Protein AF-A0A813FSB0-F1 (afdb_monomer)

Nearest PDB structures (foldseek):
  5cio-assembly1_A  TM=3.875E-01  e=4.219E+00  Serratia sp. FS14

pLDDT: mean 73.7, std 16.0, range [36.72, 96.31]

Foldseek 3Di:
DDKDWDWQVVDVVIDIDIDDDPAAEAEPVQDFPVRPSPPDDPVRCVQVDPDPDPDPVVSVVCSVVQNLQFLKWKKKKFKAFPPAPQLLCQLCVPPQAKCQPLLCVQLDPPFQWRIKHFPCCDPPHPNNDDDPPDDGPDITIMIIITDSVVRVVQWDDDPHHATWGPDWVVSFVVSVVSVVSSSCSSSCVRDVDDDDDDHDDTPDITITTDRHPWRDLVSADEDAWTDDLVSLYIYGYQSHQDDDPPDDDDDRDGDPVSRVVSVVVSVVVSVVSVVVVVVVVVVVVVVVVVD

Structure (mmCIF, N/CA/C/O backbone):
data_AF-A0A813FSB0-F1
#
_entry.id   AF-A0A813FSB0-F1
#
loop_
_atom_site.group_PDB
_atom_site.id
_atom_site.type_symbol
_atom_site.label_atom_id
_atom_site.label_alt_id
_atom_site.label_comp_id
_atom_site.label_asym_id
_atom_site.label_entity_id
_atom_site.label_seq_id
_atom_site.pdbx_PDB_ins_code
_atom_site.Cartn_x
_atom_site.Cartn_y
_atom_site.Cartn_z
_atom_site.occupancy
_atom_site.B_iso_or_equiv
_atom_site.auth_seq_id
_atom_site.auth_comp_id
_atom_site.auth_asym_id
_atom_site.auth_atom_id
_atom_site.pdbx_PDB_model_num
ATOM 1 N N . MET A 1 1 ? 11.193 -4.372 -26.628 1.00 83.94 1 MET A N 1
ATOM 2 C CA . MET A 1 1 ? 9.887 -3.698 -26.651 1.00 83.94 1 MET A CA 1
ATOM 3 C C . MET A 1 1 ? 9.026 -4.543 -25.753 1.00 83.94 1 MET A C 1
ATOM 5 O O . MET A 1 1 ? 9.083 -5.760 -25.890 1.00 83.94 1 MET A O 1
ATOM 9 N N . TRP A 1 2 ? 8.364 -3.924 -24.793 1.00 83.62 2 TRP A N 1
ATOM 10 C CA . TRP A 1 2 ? 7.516 -4.612 -23.835 1.00 83.62 2 TRP A CA 1
ATOM 11 C C . TRP A 1 2 ? 6.094 -4.639 -24.357 1.00 83.62 2 TRP A C 1
ATOM 13 O O . TRP A 1 2 ? 5.634 -3.661 -24.942 1.00 83.62 2 TRP A O 1
ATOM 23 N N . ARG A 1 3 ? 5.416 -5.758 -24.130 1.00 83.88 3 ARG A N 1
ATOM 24 C CA . ARG A 1 3 ? 4.005 -5.926 -24.441 1.00 83.88 3 ARG A CA 1
ATOM 25 C C . ARG A 1 3 ? 3.286 -6.300 -23.159 1.00 83.88 3 ARG A C 1
ATOM 27 O O . ARG A 1 3 ? 3.631 -7.302 -22.541 1.00 83.88 3 ARG A O 1
ATOM 34 N N . VAL A 1 4 ? 2.317 -5.485 -22.769 1.00 80.94 4 VAL A N 1
ATOM 35 C CA . VAL A 1 4 ? 1.471 -5.723 -21.601 1.00 80.94 4 VAL A CA 1
ATOM 36 C C . VAL A 1 4 ? 0.081 -6.067 -22.101 1.00 80.94 4 VAL A C 1
ATOM 38 O O . VAL A 1 4 ? -0.519 -5.290 -22.844 1.00 80.94 4 VAL A O 1
ATOM 41 N N . THR A 1 5 ? -0.420 -7.225 -21.684 1.00 80.06 5 THR A N 1
ATOM 42 C CA . THR A 1 5 ? -1.818 -7.605 -21.882 1.00 80.06 5 THR A CA 1
ATOM 43 C C . THR A 1 5 ? -2.575 -7.303 -20.598 1.00 80.06 5 THR A C 1
ATOM 45 O O . THR A 1 5 ? -2.206 -7.794 -19.531 1.00 80.06 5 THR A O 1
ATOM 48 N N . ALA A 1 6 ? -3.617 -6.486 -20.693 1.00 78.50 6 ALA A N 1
ATOM 49 C CA . ALA A 1 6 ? -4.466 -6.119 -19.568 1.00 78.50 6 ALA A CA 1
ATOM 50 C C . ALA A 1 6 ? -5.932 -6.438 -19.875 1.00 78.50 6 ALA A C 1
ATOM 52 O O . ALA A 1 6 ? -6.342 -6.485 -21.031 1.00 78.50 6 ALA A O 1
ATOM 53 N N . VAL A 1 7 ? -6.733 -6.651 -18.830 1.00 77.94 7 VAL A N 1
ATOM 54 C CA . VAL A 1 7 ? -8.188 -6.803 -18.953 1.00 77.94 7 VAL A CA 1
ATOM 55 C C . VAL A 1 7 ? -8.843 -5.494 -18.540 1.00 77.94 7 VAL A C 1
ATOM 57 O O . VAL A 1 7 ? -8.819 -5.123 -17.363 1.00 77.94 7 VAL A O 1
ATOM 60 N N . ASN A 1 8 ? -9.477 -4.815 -19.493 1.00 78.06 8 ASN A N 1
ATOM 61 C CA . ASN A 1 8 ? -10.267 -3.626 -19.227 1.00 78.06 8 ASN A CA 1
ATOM 62 C C . ASN A 1 8 ? -11.600 -4.027 -18.582 1.00 78.06 8 ASN A C 1
ATOM 64 O O . ASN A 1 8 ? -12.562 -4.399 -19.254 1.00 78.06 8 ASN A O 1
ATOM 68 N N . ARG A 1 9 ? -11.656 -3.932 -17.251 1.00 70.69 9 ARG A N 1
ATOM 69 C CA . ARG A 1 9 ? -12.853 -4.240 -16.450 1.00 70.69 9 ARG A CA 1
ATOM 70 C C . ARG A 1 9 ? -13.951 -3.173 -16.539 1.00 70.69 9 ARG A C 1
ATOM 72 O O . ARG A 1 9 ? -15.032 -3.393 -16.006 1.00 70.69 9 ARG A O 1
ATOM 79 N N . LEU A 1 10 ? -13.678 -2.026 -17.167 1.00 73.81 10 LEU A N 1
ATOM 80 C CA . LEU A 1 10 ? -14.674 -0.978 -17.412 1.00 73.81 10 LEU A CA 1
ATOM 81 C C . LEU A 1 10 ? -15.487 -1.249 -18.686 1.00 73.81 10 LEU A C 1
ATOM 83 O O . LEU A 1 10 ? -16.569 -0.686 -18.848 1.00 73.81 10 LEU A O 1
ATOM 87 N N . ALA A 1 11 ? -14.991 -2.109 -19.581 1.00 81.00 11 ALA A N 1
ATOM 88 C CA . ALA A 1 11 ? -15.757 -2.600 -20.717 1.00 81.00 11 ALA A CA 1
ATOM 89 C C . ALA A 1 11 ? -16.799 -3.637 -20.257 1.00 81.00 11 ALA A C 1
ATOM 91 O O . ALA A 1 11 ? -16.551 -4.421 -19.338 1.00 81.00 11 ALA A O 1
ATOM 92 N N . ASN A 1 12 ? -17.969 -3.654 -20.902 1.00 78.81 12 ASN A N 1
ATOM 93 C CA . ASN A 1 12 ? -18.987 -4.682 -20.687 1.00 78.81 12 ASN A CA 1
ATOM 94 C C . ASN A 1 12 ? -19.379 -5.325 -22.034 1.00 78.81 12 ASN A C 1
ATOM 96 O O . ASN A 1 12 ? -20.111 -4.695 -22.803 1.00 78.81 12 ASN A O 1
ATOM 100 N N . PRO A 1 13 ? -18.906 -6.551 -22.334 1.00 89.69 13 PRO A N 1
ATOM 101 C CA . PRO A 1 13 ? -18.099 -7.420 -21.468 1.00 89.69 13 PRO A CA 1
ATOM 102 C C . PRO A 1 13 ? -16.657 -6.907 -21.283 1.00 89.69 13 PRO A C 1
ATOM 104 O O . PRO A 1 13 ? -16.199 -6.110 -22.104 1.00 89.69 13 PRO A O 1
ATOM 107 N N . PRO A 1 14 ? -15.929 -7.365 -20.244 1.00 90.56 14 PRO A N 1
ATOM 108 C CA . PRO A 1 14 ? -14.505 -7.081 -20.105 1.00 90.56 14 PRO A CA 1
ATOM 109 C C . PRO A 1 14 ? -13.737 -7.496 -21.361 1.00 90.56 14 PRO A C 1
ATOM 111 O O . PRO A 1 14 ? -13.971 -8.577 -21.904 1.00 90.56 14 PRO A O 1
ATOM 114 N N . THR A 1 15 ? -12.817 -6.648 -21.812 1.00 90.44 15 THR A N 1
ATOM 115 C CA . THR A 1 15 ? -12.027 -6.885 -23.028 1.00 90.44 15 THR A CA 1
ATOM 116 C C . THR A 1 15 ? -10.544 -6.947 -22.710 1.00 90.44 15 THR A C 1
ATOM 118 O O . THR A 1 15 ? -10.058 -6.183 -21.877 1.00 90.44 15 THR A O 1
ATOM 121 N N . GLU A 1 16 ? -9.813 -7.815 -23.403 1.00 92.88 16 GLU A N 1
ATOM 122 C CA . GLU A 1 16 ? -8.352 -7.789 -23.382 1.00 92.88 16 GLU A CA 1
ATOM 123 C C . GLU A 1 16 ? -7.833 -6.646 -24.258 1.00 92.88 16 GLU A C 1
ATOM 125 O O . GLU A 1 16 ? -8.278 -6.457 -25.391 1.00 92.88 16 GLU A O 1
ATOM 130 N N . GLU A 1 17 ? -6.878 -5.887 -23.736 1.00 90.56 17 GLU A N 1
ATOM 131 C CA . GLU A 1 17 ? -6.148 -4.856 -24.460 1.00 90.56 17 GLU A CA 1
ATOM 132 C C . GLU A 1 17 ? -4.651 -5.157 -24.428 1.00 90.56 17 GLU A C 1
ATOM 134 O O . GLU A 1 17 ? -4.114 -5.668 -23.445 1.00 90.56 17 GLU A O 1
ATOM 139 N N . THR A 1 18 ? -3.978 -4.865 -25.538 1.00 90.44 18 THR A N 1
ATOM 140 C CA . THR A 1 18 ? -2.529 -5.019 -25.671 1.00 90.44 18 THR A CA 1
ATOM 141 C C . THR A 1 18 ? -1.902 -3.644 -25.804 1.00 90.44 18 THR A C 1
ATOM 143 O O . THR A 1 18 ? -2.236 -2.894 -26.720 1.00 90.44 18 THR A O 1
ATOM 146 N N . LEU A 1 19 ? -0.979 -3.330 -24.901 1.00 84.38 19 LEU A N 1
ATOM 147 C CA . LEU A 1 19 ? -0.245 -2.072 -24.869 1.00 84.38 19 LEU A CA 1
ATOM 148 C C . LEU A 1 19 ? 1.245 -2.345 -25.084 1.00 84.38 19 LEU A C 1
ATOM 150 O O . LEU A 1 19 ? 1.787 -3.323 -24.561 1.00 84.38 19 LEU A O 1
ATOM 154 N N . GLU A 1 20 ? 1.909 -1.488 -25.856 1.00 89.75 20 GLU A N 1
ATOM 155 C CA . GLU A 1 20 ? 3.336 -1.607 -26.157 1.00 89.75 20 GLU A CA 1
ATOM 156 C C . GLU A 1 20 ? 4.122 -0.456 -25.529 1.00 89.75 20 GLU A C 1
ATOM 158 O O . GLU A 1 20 ? 3.725 0.706 -25.614 1.00 89.75 20 GLU A O 1
ATOM 163 N N . PHE A 1 21 ? 5.250 -0.789 -24.900 1.00 88.12 21 PHE A N 1
ATOM 164 C CA . PHE A 1 21 ? 6.089 0.164 -24.181 1.00 88.12 21 PHE A CA 1
ATOM 165 C C . PHE A 1 21 ? 7.569 -0.027 -24.511 1.00 88.12 21 PHE A C 1
ATOM 167 O O . PHE A 1 21 ? 8.061 -1.140 -24.732 1.00 88.12 21 PHE A O 1
ATOM 174 N N . ASP A 1 22 ? 8.320 1.070 -24.497 1.00 88.19 22 ASP A N 1
ATOM 175 C CA . ASP A 1 22 ? 9.768 1.032 -24.690 1.00 88.19 22 ASP A CA 1
ATOM 176 C C . ASP A 1 22 ? 10.548 0.682 -23.426 1.00 88.19 22 ASP A C 1
ATOM 178 O O . ASP A 1 22 ? 11.669 0.179 -23.527 1.00 88.19 22 ASP A O 1
ATOM 182 N N . ALA A 1 23 ? 9.946 0.906 -22.263 1.00 88.44 23 ALA A N 1
ATOM 183 C CA . ALA A 1 23 ? 10.496 0.557 -20.968 1.00 88.44 23 ALA A CA 1
ATOM 184 C C . ALA A 1 23 ? 9.386 0.127 -20.005 1.00 88.44 23 ALA A C 1
ATOM 186 O O . ALA A 1 23 ? 8.220 0.474 -20.202 1.00 88.44 23 ALA A O 1
ATOM 187 N N . LEU A 1 24 ? 9.765 -0.610 -18.964 1.00 86.06 24 LEU A N 1
ATOM 188 C CA . LEU A 1 24 ? 8.870 -1.055 -17.898 1.00 86.06 24 LEU A CA 1
ATOM 189 C C . LEU A 1 24 ? 9.407 -0.592 -16.539 1.00 86.06 24 LEU A C 1
ATOM 191 O O . LEU A 1 24 ? 10.604 -0.684 -16.276 1.00 86.06 24 LEU A O 1
ATOM 195 N N . VAL A 1 25 ? 8.519 -0.116 -15.668 1.00 83.62 25 VAL A N 1
ATOM 196 C CA . VAL A 1 25 ? 8.840 0.225 -14.277 1.00 83.62 25 VAL A CA 1
ATOM 197 C C . VAL A 1 25 ? 8.050 -0.699 -13.363 1.00 83.62 25 VAL A C 1
ATOM 199 O O . VAL A 1 25 ? 6.822 -0.724 -13.413 1.00 83.62 25 VAL A O 1
ATOM 202 N N . LEU A 1 26 ? 8.764 -1.454 -12.535 1.00 81.31 26 LEU A N 1
ATOM 203 C CA . LEU A 1 26 ? 8.207 -2.301 -11.491 1.00 81.31 26 LEU A CA 1
ATOM 204 C C . LEU A 1 26 ? 8.298 -1.544 -10.163 1.00 81.31 26 LEU A C 1
ATOM 206 O O . LEU A 1 26 ? 9.383 -1.095 -9.787 1.00 81.31 26 LEU A O 1
ATOM 210 N N . SER A 1 27 ? 7.169 -1.385 -9.468 1.00 75.81 27 SER A N 1
ATOM 211 C CA . SER A 1 27 ? 7.131 -0.757 -8.143 1.00 75.81 27 SER A CA 1
ATOM 212 C C . SER A 1 27 ? 6.887 -1.775 -7.027 1.00 75.81 27 SER A C 1
ATOM 214 O O . SER A 1 27 ? 6.421 -2.884 -7.278 1.00 75.81 27 SER A O 1
ATOM 216 N N . ASP A 1 28 ? 7.171 -1.366 -5.792 1.00 60.81 28 ASP A N 1
ATOM 217 C CA . ASP A 1 28 ? 6.776 -1.994 -4.515 1.00 60.81 28 ASP A CA 1
ATOM 218 C C . ASP A 1 28 ? 5.410 -2.698 -4.510 1.00 60.81 28 ASP A C 1
ATOM 220 O O . ASP A 1 28 ? 5.290 -3.830 -4.052 1.00 60.81 28 ASP A O 1
ATOM 224 N N . LYS A 1 29 ? 4.380 -2.080 -5.087 1.00 57.97 29 LYS A N 1
ATOM 225 C CA . LYS A 1 29 ? 3.023 -2.638 -5.159 1.00 57.97 29 LYS A CA 1
ATOM 226 C C . LYS A 1 29 ? 2.885 -3.824 -6.112 1.00 57.97 29 LYS A C 1
ATOM 228 O O . LYS A 1 29 ? 1.840 -4.466 -6.124 1.00 57.97 29 LYS A O 1
ATOM 233 N N . LEU A 1 30 ? 3.907 -4.090 -6.920 1.00 48.56 30 LEU A N 1
ATOM 234 C CA . LEU A 1 30 ? 3.961 -5.161 -7.910 1.00 48.56 30 LEU A CA 1
ATOM 235 C C . LEU A 1 30 ? 4.965 -6.256 -7.529 1.00 48.56 30 LEU A C 1
ATOM 237 O O . LEU A 1 30 ? 5.176 -7.160 -8.333 1.00 48.56 30 LEU A O 1
ATOM 241 N N . LEU A 1 31 ? 5.599 -6.183 -6.349 1.00 48.84 31 LEU A N 1
ATOM 242 C CA . LEU A 1 31 ? 6.679 -7.077 -5.909 1.00 48.84 31 LEU A CA 1
ATOM 243 C C . LEU A 1 31 ? 6.468 -7.583 -4.477 1.00 48.84 31 LEU A C 1
ATOM 245 O O . LEU A 1 31 ? 7.189 -7.226 -3.554 1.00 48.84 31 LEU A O 1
ATOM 249 N N . VAL A 1 32 ? 5.460 -8.436 -4.312 1.00 44.34 32 VAL A N 1
ATOM 250 C CA . VAL A 1 32 ? 5.006 -9.018 -3.036 1.00 44.34 32 VAL A CA 1
ATOM 251 C C . VAL A 1 32 ? 5.280 -10.517 -3.052 1.00 44.34 32 VAL A C 1
ATOM 253 O O . VAL A 1 32 ? 4.525 -11.203 -3.705 1.00 44.34 32 VAL A O 1
ATOM 256 N N . MET A 1 33 ? 6.329 -11.067 -2.426 1.00 39.09 33 MET A N 1
ATOM 257 C CA . MET A 1 33 ? 6.615 -12.519 -2.510 1.00 39.09 33 MET A CA 1
ATOM 258 C C . MET A 1 33 ? 5.866 -13.363 -1.447 1.00 39.09 33 MET A C 1
ATOM 260 O O . MET A 1 33 ? 5.905 -12.974 -0.287 1.00 39.09 33 MET A O 1
ATOM 264 N N . PRO A 1 34 ? 5.287 -14.543 -1.784 1.00 45.34 34 PRO A N 1
ATOM 265 C CA . PRO A 1 34 ? 5.266 -15.160 -3.104 1.00 45.34 34 PRO A CA 1
ATOM 266 C C . PRO A 1 34 ? 4.308 -14.406 -4.018 1.00 45.34 34 PRO A C 1
ATOM 268 O O . PRO A 1 34 ? 3.098 -14.337 -3.808 1.00 45.34 34 PRO A O 1
ATOM 271 N N . ASN A 1 35 ? 4.889 -13.827 -5.057 1.00 41.84 35 ASN A N 1
ATOM 272 C CA . ASN A 1 35 ? 4.196 -12.864 -5.865 1.00 41.84 35 ASN A CA 1
ATOM 273 C C . ASN A 1 35 ? 3.448 -13.613 -6.928 1.00 41.84 35 ASN A C 1
ATOM 275 O O . ASN A 1 35 ? 3.957 -13.861 -8.014 1.00 41.84 35 ASN A O 1
ATOM 279 N N . VAL A 1 36 ? 2.204 -13.942 -6.616 1.00 36.72 36 VAL A N 1
ATOM 280 C CA . VAL A 1 36 ? 1.230 -14.343 -7.629 1.00 36.72 36 VAL A CA 1
ATOM 281 C C . VAL A 1 36 ? 1.014 -13.243 -8.682 1.00 36.72 36 VAL A C 1
ATOM 283 O O . VAL A 1 36 ? 0.470 -13.532 -9.743 1.00 36.72 36 VAL A O 1
ATOM 286 N N . TYR A 1 37 ? 1.497 -12.015 -8.441 1.00 36.97 37 TYR A N 1
ATOM 287 C CA . TYR A 1 37 ? 1.555 -10.918 -9.409 1.00 36.97 37 TYR A CA 1
ATOM 288 C C . TYR A 1 37 ? 2.977 -10.602 -9.906 1.00 36.97 37 TYR A C 1
ATOM 290 O O . TYR A 1 37 ? 3.155 -9.573 -10.563 1.00 36.97 37 TYR A O 1
ATOM 298 N N . ALA A 1 38 ? 3.996 -11.433 -9.615 1.00 41.34 38 ALA A N 1
ATOM 299 C CA . ALA A 1 38 ? 5.342 -11.195 -10.135 1.00 41.34 38 ALA A CA 1
ATOM 300 C C . ALA A 1 38 ? 5.261 -11.271 -11.643 1.00 41.34 38 ALA A C 1
ATOM 302 O O . ALA A 1 38 ? 5.004 -12.318 -12.229 1.00 41.34 38 ALA A O 1
ATOM 303 N N . VAL A 1 39 ? 5.497 -10.115 -12.249 1.00 52.34 39 VAL A N 1
ATOM 304 C CA . VAL A 1 39 ? 5.471 -9.923 -13.693 1.00 52.34 39 VAL A CA 1
ATOM 305 C C . VAL A 1 39 ? 6.583 -10.736 -14.370 1.00 52.34 39 VAL A C 1
ATOM 307 O O . VAL A 1 39 ? 6.486 -11.000 -15.563 1.00 52.34 39 VAL A O 1
ATOM 310 N N . LEU A 1 40 ? 7.620 -11.148 -13.625 1.00 58.50 40 LEU A N 1
ATOM 311 C CA . LEU A 1 40 ? 8.782 -11.866 -14.146 1.00 58.50 40 LEU A CA 1
ATOM 312 C C . LEU A 1 40 ? 9.064 -13.143 -13.332 1.00 58.50 40 LEU A C 1
ATOM 314 O O . LEU A 1 40 ? 9.126 -13.066 -12.100 1.00 58.50 40 LEU A O 1
ATOM 318 N N . PRO A 1 41 ? 9.272 -14.299 -13.986 1.00 62.25 41 PRO A N 1
ATOM 319 C CA . PRO A 1 41 ? 9.686 -15.524 -13.310 1.00 62.25 41 PRO A CA 1
ATOM 320 C C . PRO A 1 41 ? 11.127 -15.401 -12.757 1.00 62.25 41 PRO A C 1
ATOM 322 O O . PRO A 1 41 ? 11.889 -14.552 -13.231 1.00 62.25 41 PRO A O 1
ATOM 325 N N . PRO A 1 42 ? 11.531 -16.202 -11.746 1.00 65.19 42 PRO A N 1
ATOM 326 C CA . PRO A 1 42 ? 12.834 -16.077 -11.076 1.00 65.19 42 PRO A CA 1
ATOM 327 C C . PRO A 1 42 ? 14.046 -16.036 -12.018 1.00 65.19 42 PRO A C 1
ATOM 329 O O . PRO A 1 42 ? 14.963 -15.239 -11.823 1.00 65.19 42 PRO A O 1
ATOM 332 N N . GLU A 1 43 ? 14.031 -16.849 -13.070 1.00 68.75 43 GLU A N 1
ATOM 333 C CA . GLU A 1 43 ? 15.053 -16.908 -14.118 1.00 68.75 43 GLU A CA 1
ATOM 334 C C . GLU A 1 43 ? 15.177 -15.610 -14.933 1.00 68.75 43 GLU A C 1
ATOM 336 O O . GLU A 1 43 ? 16.234 -15.325 -15.497 1.00 68.75 43 GLU A O 1
ATOM 341 N N . GLU A 1 44 ? 14.125 -14.792 -14.964 1.00 70.75 44 GLU A N 1
ATOM 342 C CA . GLU A 1 44 ? 14.086 -13.507 -15.659 1.00 70.75 44 GLU A CA 1
ATOM 343 C C . GLU A 1 44 ? 14.413 -12.324 -14.743 1.00 70.75 44 GLU A C 1
ATOM 345 O O . GLU A 1 44 ? 14.480 -11.186 -15.212 1.00 70.75 44 GLU A O 1
ATOM 350 N N . LEU A 1 45 ? 14.654 -12.530 -13.447 1.00 68.88 45 LEU A N 1
ATOM 351 C CA . LEU A 1 45 ? 14.977 -11.415 -12.555 1.00 68.88 45 LEU A CA 1
ATOM 352 C C . LEU A 1 45 ? 16.303 -10.755 -12.955 1.00 68.88 45 LEU A C 1
ATOM 354 O O . LEU A 1 45 ? 16.350 -9.536 -13.119 1.00 68.88 45 LEU A O 1
ATOM 358 N N . GLY A 1 46 ? 17.358 -11.537 -13.207 1.00 75.81 46 GLY A N 1
ATOM 359 C CA . GLY A 1 46 ? 18.650 -11.017 -13.668 1.00 75.81 46 GLY A CA 1
ATOM 360 C C . GLY A 1 46 ? 19.140 -9.823 -12.818 1.00 75.81 46 GLY A C 1
ATOM 361 O O . GLY A 1 46 ? 19.149 -9.928 -11.591 1.00 75.81 46 GLY A O 1
ATOM 362 N N . PRO A 1 47 ? 19.492 -8.668 -13.425 1.00 76.19 47 PRO A N 1
ATOM 363 C CA . PRO A 1 47 ? 19.894 -7.448 -12.703 1.00 76.19 47 PRO A CA 1
ATOM 364 C C . PRO A 1 47 ? 18.832 -6.851 -11.762 1.00 76.19 47 PRO A C 1
ATOM 366 O O . PRO A 1 47 ? 19.158 -6.007 -10.928 1.00 76.19 47 PRO A O 1
ATOM 369 N N . LEU A 1 48 ? 17.567 -7.258 -11.897 1.00 73.12 48 LEU A N 1
ATOM 370 C CA . LEU A 1 48 ? 16.465 -6.830 -11.033 1.00 73.12 48 LEU A CA 1
ATOM 371 C C . LEU A 1 48 ? 16.314 -7.706 -9.787 1.00 73.12 48 LEU A C 1
ATOM 373 O O . LEU A 1 48 ? 15.446 -7.420 -8.963 1.00 73.12 48 LEU A O 1
ATOM 377 N N . SER A 1 49 ? 17.101 -8.782 -9.656 1.00 70.25 49 SER A N 1
ATOM 378 C CA . SER A 1 49 ? 17.021 -9.662 -8.492 1.00 70.25 49 SER A CA 1
ATOM 379 C C . SER A 1 49 ? 17.199 -8.858 -7.205 1.00 70.25 49 SER A C 1
ATOM 381 O O . SER A 1 49 ? 18.166 -8.110 -7.036 1.00 70.25 49 SER A O 1
ATOM 383 N N . LEU A 1 50 ? 16.244 -9.026 -6.291 1.00 62.31 50 LEU A N 1
ATOM 384 C CA . LEU A 1 50 ? 16.303 -8.444 -4.953 1.00 62.31 50 LEU A CA 1
ATOM 385 C C . LEU A 1 50 ? 17.141 -9.285 -3.989 1.00 62.31 50 LEU A C 1
ATOM 387 O O . LEU A 1 50 ? 17.401 -8.857 -2.867 1.00 62.31 50 LEU A O 1
ATOM 391 N N . LEU A 1 51 ? 17.571 -10.470 -4.425 1.00 58.19 51 LEU A N 1
ATOM 392 C CA . LEU A 1 51 ? 18.320 -11.407 -3.607 1.00 58.19 51 LEU A CA 1
ATOM 393 C C . LEU A 1 51 ? 19.826 -11.217 -3.823 1.00 58.19 51 LEU A C 1
ATOM 395 O O . LEU A 1 51 ? 20.270 -11.032 -4.957 1.00 58.19 51 LEU A O 1
ATOM 399 N N . PRO A 1 52 ? 20.636 -11.291 -2.755 1.00 51.47 52 PRO A N 1
ATOM 400 C CA . PRO A 1 52 ? 22.079 -11.070 -2.831 1.00 51.47 52 PRO A CA 1
ATOM 401 C C . PRO A 1 52 ? 22.853 -12.183 -3.566 1.00 51.47 52 PRO A C 1
ATOM 403 O O . PRO A 1 52 ? 24.049 -12.020 -3.796 1.00 51.47 52 PRO A O 1
ATOM 406 N N . SER A 1 53 ? 22.206 -13.296 -3.939 1.00 52.34 53 SER A N 1
ATOM 407 C CA . SER A 1 53 ? 22.833 -14.437 -4.621 1.00 52.34 53 SER A CA 1
ATOM 408 C C . SER A 1 53 ? 22.315 -14.616 -6.051 1.00 52.34 53 SER A C 1
ATOM 410 O O . SER A 1 53 ? 21.122 -14.470 -6.305 1.00 52.34 53 SER A O 1
ATOM 412 N N . ALA A 1 54 ? 23.219 -14.970 -6.970 1.00 50.28 54 ALA A N 1
ATOM 413 C CA . ALA A 1 54 ? 22.919 -15.347 -8.355 1.00 50.28 54 ALA A CA 1
ATOM 414 C C . ALA A 1 54 ? 22.629 -16.854 -8.529 1.00 50.28 54 ALA A C 1
ATOM 416 O O . ALA A 1 54 ? 22.395 -17.303 -9.648 1.00 50.28 54 ALA A O 1
ATOM 417 N N . ASP A 1 55 ? 22.684 -17.636 -7.448 1.00 55.50 55 ASP A N 1
ATOM 418 C CA . ASP A 1 55 ? 22.381 -19.068 -7.453 1.00 55.50 55 ASP A CA 1
ATOM 419 C C . ASP A 1 55 ? 20.861 -19.296 -7.294 1.00 55.50 55 ASP A C 1
ATOM 421 O O . ASP A 1 55 ? 20.315 -18.923 -6.255 1.00 55.50 55 ASP A O 1
ATOM 425 N N . PRO A 1 56 ? 20.165 -19.899 -8.280 1.00 52.34 56 PRO A N 1
ATOM 426 C CA . PRO A 1 56 ? 18.727 -20.180 -8.227 1.00 52.34 56 PRO A CA 1
ATOM 427 C C . PRO A 1 56 ? 18.273 -21.012 -7.017 1.00 52.34 56 PRO A C 1
ATOM 429 O O . PRO A 1 56 ? 17.173 -20.789 -6.507 1.00 52.34 56 PRO A O 1
ATOM 432 N N . GLU A 1 57 ? 19.100 -21.940 -6.523 1.00 54.72 57 GLU A N 1
ATOM 433 C CA . GLU A 1 57 ? 18.761 -22.748 -5.342 1.00 54.72 57 GLU A CA 1
ATOM 434 C C . GLU A 1 57 ? 18.895 -21.923 -4.057 1.00 54.72 57 GLU A C 1
ATOM 436 O O . GLU A 1 57 ? 18.004 -21.939 -3.202 1.00 54.72 57 GLU A O 1
ATOM 441 N N . ALA A 1 58 ? 19.951 -21.108 -3.960 1.00 52.94 58 ALA A N 1
ATOM 442 C CA . ALA A 1 58 ? 20.100 -20.122 -2.894 1.00 52.94 58 ALA A CA 1
ATOM 443 C C . ALA A 1 58 ? 19.028 -19.025 -2.965 1.00 52.94 58 ALA A C 1
ATOM 445 O O . ALA A 1 58 ? 18.625 -18.514 -1.929 1.00 52.94 58 ALA A O 1
ATOM 446 N N . ILE A 1 59 ? 18.535 -18.679 -4.157 1.00 48.81 59 ILE A N 1
ATOM 447 C CA . ILE A 1 59 ? 17.417 -17.754 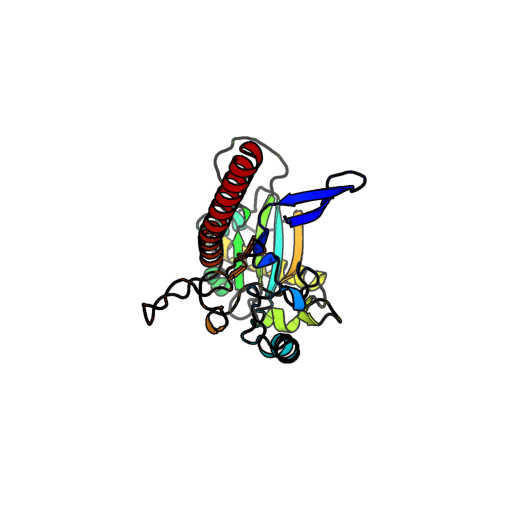-4.366 1.00 48.81 59 ILE A CA 1
ATOM 448 C C . ILE A 1 59 ? 16.130 -18.342 -3.795 1.00 48.81 59 ILE A C 1
ATOM 450 O O . ILE A 1 59 ? 15.411 -17.638 -3.097 1.00 48.81 59 ILE A O 1
ATOM 454 N N . HIS A 1 60 ? 15.851 -19.626 -4.030 1.00 43.41 60 HIS A N 1
ATOM 455 C CA . HIS A 1 60 ? 14.670 -20.286 -3.476 1.00 43.41 60 HIS A CA 1
ATOM 456 C C . HIS A 1 60 ? 14.755 -20.406 -1.945 1.00 43.41 60 HIS A C 1
ATOM 458 O O . HIS A 1 60 ? 13.794 -20.090 -1.248 1.00 43.41 60 HIS A O 1
ATOM 464 N N . ALA A 1 61 ? 15.928 -20.767 -1.414 1.00 45.28 61 ALA A N 1
ATOM 465 C CA . ALA A 1 61 ? 16.171 -20.845 0.027 1.00 45.28 61 ALA A CA 1
ATOM 466 C C . ALA A 1 61 ? 16.168 -19.461 0.717 1.00 45.28 61 ALA A C 1
ATOM 468 O O . ALA A 1 61 ? 15.586 -19.309 1.791 1.00 45.28 61 ALA A O 1
ATOM 469 N N . ALA A 1 62 ? 16.749 -18.428 0.098 1.00 44.00 62 ALA A N 1
ATOM 470 C CA . ALA A 1 62 ? 16.765 -17.055 0.614 1.00 44.00 62 ALA A CA 1
ATOM 471 C C . ALA A 1 62 ? 15.410 -16.354 0.449 1.00 44.00 62 ALA A C 1
ATOM 473 O O . ALA A 1 62 ? 15.018 -15.597 1.330 1.00 44.00 62 ALA A O 1
ATOM 474 N N . ALA A 1 63 ? 14.642 -16.659 -0.603 1.00 44.09 63 ALA A N 1
ATOM 475 C CA . ALA A 1 63 ? 13.250 -16.225 -0.729 1.00 44.09 63 ALA A CA 1
ATOM 476 C C . ALA A 1 63 ? 12.374 -16.752 0.422 1.00 44.09 63 ALA A C 1
ATOM 478 O O . ALA A 1 63 ? 11.365 -16.137 0.750 1.00 44.09 63 ALA A O 1
ATOM 479 N N . THR A 1 64 ? 12.771 -17.860 1.057 1.00 42.09 64 THR A N 1
ATOM 480 C CA . THR A 1 64 ? 12.090 -18.421 2.234 1.00 42.09 64 THR A CA 1
ATOM 481 C C . THR A 1 64 ? 12.700 -18.029 3.584 1.00 42.09 64 THR A C 1
ATOM 483 O O . THR A 1 64 ? 12.028 -18.195 4.598 1.00 42.09 64 THR A O 1
ATOM 486 N N . ALA A 1 65 ? 13.940 -17.523 3.627 1.00 38.91 65 ALA A N 1
ATOM 487 C CA . ALA A 1 65 ? 14.674 -17.285 4.880 1.00 38.91 65 ALA A CA 1
ATOM 488 C C . ALA A 1 65 ? 15.079 -15.817 5.133 1.00 38.91 65 ALA A C 1
ATOM 490 O O . ALA A 1 65 ? 15.164 -15.427 6.291 1.00 38.91 65 ALA A O 1
ATOM 491 N N . ASP A 1 66 ? 15.272 -15.007 4.083 1.00 42.53 66 ASP A N 1
ATOM 492 C CA . ASP A 1 66 ? 15.766 -13.615 4.141 1.00 42.53 66 ASP A CA 1
ATOM 493 C C . ASP A 1 66 ? 15.003 -12.659 3.192 1.00 42.53 66 ASP A C 1
ATOM 495 O O . ASP A 1 66 ? 15.428 -11.524 2.951 1.00 42.53 66 ASP A O 1
ATOM 499 N N . ALA A 1 67 ? 13.868 -13.086 2.625 1.00 53.53 67 ALA A N 1
ATOM 500 C CA . ALA A 1 67 ? 12.991 -12.194 1.875 1.00 53.53 67 ALA A CA 1
ATOM 501 C C . ALA A 1 67 ? 12.486 -11.109 2.825 1.00 53.53 67 ALA A C 1
ATOM 503 O O . ALA A 1 67 ? 11.826 -11.447 3.803 1.00 53.53 67 ALA A O 1
ATOM 504 N N . LEU A 1 68 ? 12.850 -9.849 2.538 1.00 54.31 68 LEU A N 1
ATOM 505 C CA . LEU A 1 68 ? 12.364 -8.608 3.157 1.00 54.31 68 LEU A CA 1
ATOM 506 C C . LEU A 1 68 ? 11.206 -8.886 4.121 1.00 54.31 68 LEU A C 1
ATOM 508 O O . LEU A 1 68 ? 10.077 -8.992 3.635 1.00 54.31 68 LEU A O 1
ATOM 512 N N . PRO A 1 69 ? 11.464 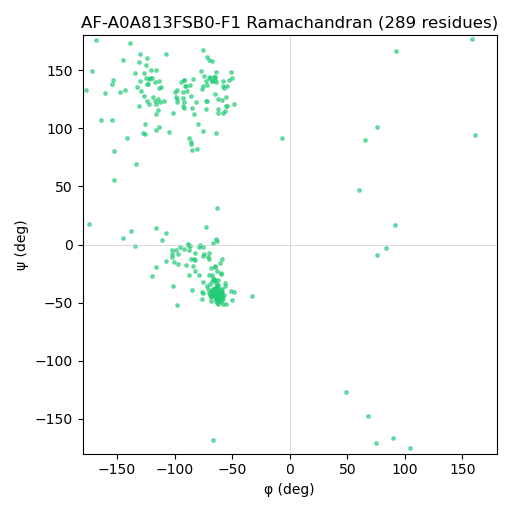-9.104 5.428 1.00 55.50 69 PRO A N 1
ATOM 513 C CA . PRO A 1 69 ? 10.442 -9.629 6.311 1.00 55.50 69 PRO A CA 1
ATOM 514 C C . PRO A 1 69 ? 9.243 -8.705 6.239 1.00 55.50 69 PRO A C 1
ATOM 516 O O . PRO A 1 69 ? 9.318 -7.513 6.554 1.00 55.50 69 PRO A O 1
ATOM 519 N N . SER A 1 70 ? 8.162 -9.280 5.722 1.00 56.69 70 SER A N 1
ATOM 520 C CA . SER A 1 70 ? 6.873 -8.636 5.616 1.00 56.69 70 SER A CA 1
ATOM 521 C C . SER A 1 70 ? 6.498 -8.140 7.004 1.00 56.69 70 SER A C 1
ATOM 523 O O . SER A 1 70 ? 6.385 -8.915 7.957 1.00 56.69 70 SER A O 1
ATOM 525 N N . GLN A 1 71 ? 6.314 -6.829 7.139 1.00 68.06 71 GLN A N 1
ATOM 526 C CA . GLN A 1 71 ? 5.524 -6.309 8.240 1.00 68.06 71 GLN A CA 1
ATOM 527 C C . GLN A 1 71 ? 4.069 -6.472 7.830 1.00 68.06 71 GLN A C 1
ATOM 529 O O . GLN A 1 71 ? 3.451 -5.548 7.291 1.00 68.06 71 GLN A O 1
ATOM 534 N N . SER A 1 72 ? 3.547 -7.681 8.030 1.00 73.62 72 SER A N 1
ATOM 535 C CA . SER A 1 72 ? 2.147 -7.946 7.765 1.00 73.62 72 SER A CA 1
ATOM 536 C C . SER A 1 72 ? 1.307 -7.077 8.700 1.00 73.62 72 SER A C 1
ATOM 538 O O . SER A 1 72 ? 1.479 -7.089 9.922 1.00 73.62 72 SER A O 1
ATOM 540 N N . ALA A 1 73 ? 0.401 -6.300 8.124 1.00 82.88 73 ALA A N 1
ATOM 541 C CA . ALA A 1 73 ? -0.525 -5.455 8.857 1.00 82.88 73 ALA A CA 1
ATOM 542 C C . ALA A 1 73 ? -1.957 -5.856 8.523 1.00 82.88 73 ALA A C 1
ATOM 544 O O . ALA A 1 73 ? -2.251 -6.289 7.409 1.00 82.88 73 ALA A O 1
ATOM 545 N N . VAL A 1 74 ? -2.871 -5.662 9.470 1.00 90.31 74 VAL A N 1
ATOM 546 C CA . VAL A 1 74 ? -4.295 -5.627 9.147 1.00 90.31 74 VAL A CA 1
ATOM 547 C C . VAL A 1 74 ? -4.659 -4.177 8.897 1.00 90.31 74 VAL A C 1
ATOM 549 O O . VAL A 1 74 ? -4.390 -3.307 9.727 1.00 90.31 74 VAL A O 1
ATOM 552 N N . VAL A 1 75 ? -5.262 -3.906 7.747 1.00 90.94 75 VAL A N 1
ATOM 553 C CA . VAL A 1 75 ? -5.690 -2.560 7.381 1.00 90.94 75 VAL A CA 1
ATOM 554 C C . VAL A 1 75 ? -7.193 -2.533 7.191 1.00 90.94 75 VAL A C 1
ATOM 556 O O . VAL A 1 75 ? -7.751 -3.318 6.434 1.00 90.94 75 VAL A O 1
ATOM 559 N N . LEU A 1 76 ? -7.856 -1.610 7.876 1.00 92.81 76 LEU A N 1
ATOM 560 C CA . LEU A 1 76 ? -9.246 -1.263 7.636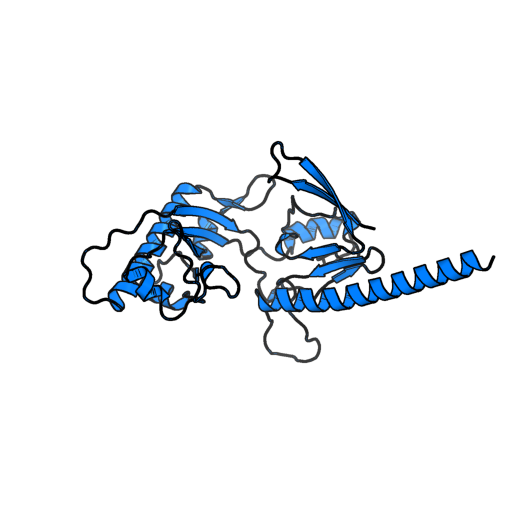 1.00 92.81 76 LEU A CA 1
ATOM 561 C C . LEU A 1 76 ? -9.296 -0.092 6.647 1.00 92.81 76 LEU A C 1
ATOM 563 O O . LEU A 1 76 ? -8.794 1.001 6.915 1.00 92.81 76 LEU A O 1
ATOM 567 N N . LEU A 1 77 ? -9.932 -0.331 5.504 1.00 91.19 77 LEU A N 1
ATOM 568 C CA . LEU A 1 77 ? -10.340 0.688 4.545 1.00 91.19 77 LEU A CA 1
ATOM 569 C C . LEU A 1 77 ? -11.765 1.109 4.886 1.00 91.19 77 LEU A C 1
ATOM 571 O O . LEU A 1 77 ? -12.679 0.286 4.832 1.00 91.19 77 LEU A O 1
ATOM 575 N N . LEU A 1 78 ? -11.954 2.378 5.232 1.00 90.81 78 LEU A N 1
ATOM 576 C CA . LEU A 1 78 ? -13.224 2.904 5.719 1.00 90.81 78 LEU A CA 1
ATOM 577 C C . LEU A 1 78 ? -13.645 4.117 4.886 1.00 90.81 78 LEU A C 1
ATOM 579 O O . LEU A 1 78 ? -12.879 5.064 4.740 1.00 90.81 78 LEU A O 1
ATOM 583 N N . ALA A 1 79 ? -14.871 4.103 4.369 1.00 90.00 79 ALA A N 1
ATOM 584 C CA . ALA A 1 79 ? -15.494 5.234 3.697 1.00 90.00 79 ALA A CA 1
ATOM 585 C C . ALA A 1 79 ? -16.726 5.685 4.483 1.00 90.00 79 ALA A C 1
ATOM 587 O O . ALA A 1 79 ? -17.654 4.902 4.701 1.00 90.00 79 ALA A O 1
ATOM 588 N N . LEU A 1 80 ? -16.756 6.952 4.882 1.00 88.12 80 LEU A N 1
ATOM 589 C CA . LEU A 1 80 ? -17.869 7.549 5.616 1.00 88.12 80 LEU A CA 1
ATOM 590 C C . LEU A 1 80 ? -18.574 8.580 4.741 1.00 88.12 80 LEU A C 1
ATOM 592 O O . LEU A 1 80 ? -17.916 9.392 4.095 1.00 88.12 80 LEU A O 1
ATOM 596 N N . ALA A 1 81 ? -19.905 8.558 4.723 1.00 85.94 81 ALA A N 1
ATOM 597 C CA . ALA A 1 81 ? -20.682 9.569 4.017 1.00 85.94 81 ALA A CA 1
ATOM 598 C C . ALA A 1 81 ? -20.503 10.951 4.666 1.00 85.94 81 ALA A C 1
ATOM 600 O O . ALA A 1 81 ? -20.394 11.074 5.887 1.00 85.94 81 ALA A O 1
ATOM 601 N N . VAL A 1 82 ? -20.485 11.989 3.834 1.00 80.12 82 VAL A N 1
ATOM 602 C CA . VAL A 1 82 ? -20.435 13.394 4.257 1.00 80.12 82 VAL A CA 1
ATOM 603 C C . VAL A 1 82 ? -21.866 13.942 4.381 1.00 80.12 82 VAL A C 1
ATOM 605 O O . VAL A 1 82 ? -22.693 13.638 3.518 1.00 80.12 82 VAL A O 1
ATOM 608 N N . PRO A 1 83 ? -22.171 14.782 5.392 1.00 79.44 83 PRO A N 1
ATOM 609 C CA . PRO A 1 83 ? -21.255 15.323 6.401 1.00 79.44 83 PRO A CA 1
ATOM 610 C C . PRO A 1 83 ? -20.822 14.288 7.444 1.00 79.44 83 PRO A C 1
ATOM 612 O O . PRO A 1 83 ? -21.627 13.486 7.908 1.00 79.44 83 PRO A O 1
ATOM 615 N N . LEU A 1 84 ? -19.545 14.346 7.840 1.00 78.06 84 LEU A N 1
ATOM 616 C CA . LEU A 1 84 ? -19.060 13.567 8.978 1.00 78.06 84 LEU A CA 1
ATOM 617 C C . LEU A 1 84 ? -19.755 14.040 10.270 1.00 78.06 84 LEU A C 1
ATOM 619 O O . LEU A 1 84 ? -20.036 15.233 10.390 1.00 78.06 84 LEU A O 1
ATOM 623 N N . PRO A 1 85 ? -19.984 13.160 11.256 1.00 79.00 85 PRO A N 1
ATOM 624 C CA . PRO A 1 85 ? -20.373 13.552 12.610 1.00 79.00 85 PRO A CA 1
ATOM 625 C C . PRO A 1 85 ? -19.452 14.617 13.202 1.00 79.00 85 PRO A C 1
ATOM 627 O O . PRO A 1 85 ? -18.256 14.640 12.906 1.00 79.00 85 PRO A O 1
ATOM 630 N N . GLU A 1 86 ? -19.998 15.483 14.054 1.00 77.06 86 GLU A N 1
ATOM 631 C CA . GLU A 1 86 ? -19.259 16.608 14.633 1.00 77.06 86 GLU A CA 1
ATOM 632 C C . GLU A 1 86 ? -18.028 16.143 15.419 1.00 77.06 86 GLU A C 1
ATOM 634 O O . GLU A 1 86 ? -16.974 16.755 15.278 1.00 77.06 86 GLU A O 1
ATOM 639 N N . ALA A 1 87 ? -18.094 15.029 16.160 1.00 73.50 87 ALA A N 1
ATOM 640 C CA . ALA A 1 87 ? -16.914 14.507 16.850 1.00 73.50 87 ALA A CA 1
ATOM 641 C C . ALA A 1 87 ? -15.821 14.040 15.888 1.00 73.50 87 ALA A C 1
ATOM 643 O O . ALA A 1 87 ? -14.644 14.270 16.151 1.00 73.50 87 ALA A O 1
ATOM 644 N N . LEU A 1 88 ? -16.192 13.437 14.753 1.00 76.06 88 LEU A N 1
ATOM 645 C CA . LEU A 1 88 ? -15.233 13.067 13.710 1.00 76.06 88 LEU A CA 1
ATOM 646 C C . LEU A 1 88 ? -14.653 14.326 13.061 1.00 76.06 88 LEU A C 1
ATOM 648 O O . LEU A 1 88 ? -13.442 14.432 12.910 1.00 76.06 88 LEU A O 1
ATOM 652 N N . GLN A 1 89 ? -15.479 15.323 12.738 1.00 77.69 89 GLN A N 1
ATOM 653 C CA . GLN A 1 89 ? -14.982 16.602 12.223 1.00 77.69 89 GLN A CA 1
ATOM 654 C C . GLN A 1 89 ? -14.047 17.298 13.218 1.00 77.69 89 GLN A C 1
ATOM 656 O O . GLN A 1 89 ? -13.025 17.832 12.805 1.00 77.69 89 GLN A O 1
ATOM 661 N N . ALA A 1 90 ? -14.357 17.274 14.513 1.00 76.12 90 ALA A N 1
ATOM 662 C CA . ALA A 1 90 ? -13.535 17.872 15.558 1.00 76.12 90 ALA A CA 1
ATOM 663 C C . ALA A 1 90 ? -12.219 17.106 15.751 1.00 76.12 90 ALA A C 1
ATOM 665 O O . ALA A 1 90 ? -11.156 17.722 15.825 1.00 76.12 90 ALA A O 1
ATOM 666 N N . ALA A 1 91 ? -12.276 15.771 15.756 1.00 75.75 91 ALA A N 1
ATOM 667 C CA . ALA A 1 91 ? -11.093 14.922 15.818 1.00 75.75 91 ALA A CA 1
ATOM 668 C C . ALA A 1 91 ? -10.185 15.148 14.598 1.00 75.75 91 ALA A C 1
ATOM 670 O O . ALA A 1 91 ? -8.974 15.265 14.755 1.00 75.75 91 ALA A O 1
ATOM 671 N N . PHE A 1 92 ? -10.756 15.283 13.395 1.00 72.00 92 PHE A N 1
ATOM 672 C CA . PHE A 1 92 ? -10.009 15.361 12.132 1.00 72.00 92 PHE A CA 1
ATOM 673 C C . PHE A 1 92 ? -9.756 16.785 11.606 1.00 72.00 92 PHE A C 1
ATOM 675 O O . PHE A 1 92 ? -9.000 16.970 10.650 1.00 72.00 92 PHE A O 1
ATOM 682 N N . GLY A 1 93 ? -10.350 17.807 12.224 1.00 63.41 93 GLY A N 1
ATOM 683 C CA . GLY A 1 93 ? -10.392 19.176 11.706 1.00 63.41 93 GLY A CA 1
ATOM 684 C C . GLY A 1 93 ? -9.055 19.917 11.720 1.00 63.41 93 GLY A C 1
ATOM 685 O O . GLY A 1 93 ? -8.845 20.788 10.879 1.00 63.41 93 GLY A O 1
ATOM 686 N N . ASN A 1 94 ? -8.133 19.547 12.618 1.00 52.88 94 ASN A N 1
ATOM 687 C CA . ASN A 1 94 ? -6.897 20.308 12.855 1.00 52.88 94 ASN A CA 1
ATOM 688 C C . ASN A 1 94 ? -5.612 19.659 12.313 1.00 52.88 94 ASN A C 1
ATOM 690 O O . ASN A 1 94 ? -4.595 20.339 12.209 1.00 52.88 94 ASN A O 1
ATOM 694 N N . SER A 1 95 ? -5.621 18.378 11.938 1.00 54.06 95 SER A N 1
ATOM 695 C CA . SER A 1 95 ? -4.439 17.718 11.362 1.00 54.06 95 SER A CA 1
ATOM 696 C C . SER A 1 95 ? -4.856 16.578 10.448 1.00 54.06 95 SER A C 1
ATOM 698 O O . SER A 1 95 ? -4.832 15.416 10.818 1.00 54.06 95 SER A O 1
ATOM 700 N N . ARG A 1 96 ? -5.246 16.895 9.217 1.00 58.88 96 ARG A N 1
ATOM 701 C CA . ARG A 1 96 ? -5.745 15.915 8.243 1.00 58.88 96 ARG A CA 1
ATOM 702 C C . ARG A 1 96 ? -4.731 14.829 7.806 1.00 58.88 96 ARG A C 1
ATOM 704 O O . ARG A 1 96 ? -5.038 14.038 6.924 1.00 58.88 96 ARG A O 1
ATOM 711 N N . ALA A 1 97 ? -3.517 14.794 8.359 1.00 57.50 97 ALA A N 1
ATOM 712 C CA . ALA A 1 97 ? -2.435 13.958 7.843 1.00 57.50 97 ALA A CA 1
ATOM 713 C C . ALA A 1 97 ? -2.259 12.625 8.594 1.00 57.50 97 ALA A C 1
ATOM 715 O O . ALA A 1 97 ? -2.231 11.585 7.942 1.00 57.50 97 ALA A O 1
ATOM 716 N N . VAL A 1 98 ? -2.147 12.617 9.929 1.00 61.09 98 VAL A N 1
ATOM 717 C CA . VAL A 1 98 ? -1.777 11.419 10.715 1.00 61.09 98 VAL A CA 1
ATOM 718 C C . VAL A 1 98 ? -2.199 11.578 12.187 1.00 61.09 98 VAL A C 1
ATOM 720 O O . VAL A 1 98 ? -1.847 12.576 12.809 1.00 61.09 98 VAL A O 1
ATOM 723 N N . PHE A 1 99 ? -2.888 10.577 12.762 1.00 67.44 99 PHE A N 1
ATOM 724 C CA . PHE A 1 99 ? -3.393 10.597 14.156 1.00 67.44 99 PHE A CA 1
ATOM 725 C C . PHE A 1 99 ? -2.801 9.538 15.100 1.00 67.44 99 PHE A C 1
ATOM 727 O O . PHE A 1 99 ? -3.349 9.307 16.176 1.00 67.44 99 PHE A O 1
ATOM 734 N N . GLY A 1 100 ? -1.701 8.880 14.720 1.00 62.88 100 GLY A N 1
ATOM 735 C CA . GLY A 1 100 ? -1.186 7.705 15.441 1.00 62.88 100 GLY A CA 1
ATOM 736 C C . GLY A 1 100 ? -1.035 7.894 16.958 1.00 62.88 100 GLY A C 1
ATOM 737 O O . GLY A 1 100 ? -1.519 7.065 17.726 1.00 62.88 100 GLY A O 1
ATOM 738 N N . ASP A 1 101 ? -0.427 8.997 17.402 1.00 66.88 101 ASP A N 1
ATOM 739 C CA . ASP A 1 101 ? -0.126 9.199 18.826 1.00 66.88 101 ASP A CA 1
ATOM 740 C C . ASP A 1 101 ? -1.358 9.592 19.656 1.00 66.88 101 ASP A C 1
ATOM 742 O O . ASP A 1 101 ? -1.581 9.025 20.726 1.00 66.88 101 ASP A O 1
ATOM 746 N N . ALA A 1 102 ? -2.219 10.468 19.127 1.00 72.62 102 ALA A N 1
ATOM 747 C CA . ALA A 1 102 ? -3.477 10.844 19.776 1.00 72.62 102 ALA A CA 1
ATOM 748 C C . ALA A 1 102 ? -4.422 9.637 19.936 1.00 72.62 102 ALA A C 1
ATOM 750 O O . ALA A 1 102 ? -5.116 9.510 20.945 1.00 72.62 102 ALA A O 1
ATOM 751 N N . LEU A 1 103 ? -4.413 8.711 18.968 1.00 70.19 103 LEU A N 1
ATOM 752 C CA . LEU A 1 103 ? -5.178 7.467 19.056 1.00 70.19 103 LEU A CA 1
ATOM 753 C C . LEU A 1 103 ? -4.722 6.587 20.218 1.00 70.19 103 LEU A C 1
ATOM 755 O O . LEU A 1 103 ? -5.558 6.094 20.977 1.00 70.19 103 LEU A O 1
ATOM 759 N N . ARG A 1 104 ? -3.404 6.397 20.367 1.00 70.50 104 ARG A N 1
ATOM 760 C CA . ARG A 1 104 ? -2.850 5.584 21.459 1.00 70.50 104 ARG A CA 1
ATOM 761 C C . ARG A 1 104 ? -3.153 6.197 22.820 1.00 70.50 104 ARG A C 1
ATOM 763 O O . ARG A 1 104 ? -3.473 5.459 23.748 1.00 70.50 104 ARG A O 1
ATOM 770 N N . GLU A 1 105 ? -3.093 7.521 22.935 1.00 77.88 105 GLU A N 1
ATOM 771 C CA . GLU A 1 105 ? -3.449 8.225 24.169 1.00 77.88 105 GLU A CA 1
ATOM 772 C C . GLU A 1 105 ? -4.937 8.048 24.515 1.00 77.88 105 GLU A C 1
ATOM 774 O O . GLU A 1 105 ? -5.274 7.711 25.649 1.00 77.88 105 GLU A O 1
ATOM 779 N N . ALA A 1 106 ? -5.831 8.180 23.530 1.00 77.12 106 ALA A N 1
ATOM 780 C CA . ALA A 1 106 ? -7.273 8.062 23.741 1.00 77.12 106 ALA A CA 1
ATOM 781 C C . ALA A 1 106 ? -7.729 6.624 24.059 1.00 77.12 106 ALA A C 1
ATOM 783 O O . ALA A 1 106 ? -8.591 6.392 24.915 1.00 77.12 106 ALA A O 1
ATOM 784 N N . LEU A 1 107 ? -7.188 5.627 23.358 1.00 78.31 107 LEU A N 1
ATOM 785 C CA . LEU A 1 107 ? -7.614 4.233 23.501 1.00 78.31 107 LEU A CA 1
ATOM 786 C C . LEU A 1 107 ? -6.829 3.454 24.561 1.00 78.31 107 LEU A C 1
ATOM 788 O O . LEU A 1 107 ? -7.322 2.439 25.056 1.00 78.31 107 LEU A O 1
ATOM 792 N N . GLY A 1 108 ? -5.663 3.950 24.969 1.00 82.75 108 GLY A N 1
ATOM 793 C CA . GLY A 1 108 ? -4.812 3.304 25.957 1.00 82.75 108 GLY A CA 1
ATOM 794 C C . GLY A 1 108 ? -4.065 2.078 25.408 1.00 82.75 108 GLY A C 1
ATOM 795 O O . GLY A 1 108 ? -4.083 1.796 24.209 1.00 82.75 108 GLY A O 1
ATOM 796 N N . PRO A 1 109 ? -3.398 1.303 26.282 1.00 79.81 109 PRO A N 1
ATOM 797 C CA . PRO A 1 109 ? -2.483 0.229 25.875 1.00 79.81 109 PRO A CA 1
ATOM 798 C C . PRO A 1 109 ? -3.174 -0.990 25.242 1.00 79.81 109 PRO A C 1
ATOM 800 O O . PRO A 1 109 ? -2.501 -1.844 24.672 1.00 79.81 109 PRO A O 1
ATOM 803 N N . GLN A 1 110 ? -4.503 -1.086 25.343 1.00 82.69 110 GLN A N 1
ATOM 804 C CA . GLN A 1 110 ? -5.294 -2.143 24.700 1.00 82.69 110 GLN A CA 1
ATOM 805 C C . GLN A 1 110 ? -5.735 -1.779 23.274 1.00 82.69 110 GLN A C 1
ATOM 807 O O . GLN A 1 110 ? -6.398 -2.581 22.624 1.00 82.69 110 GLN A O 1
ATOM 812 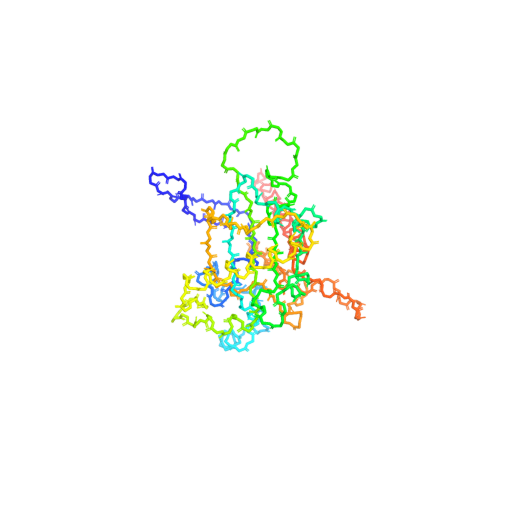N N . CYS A 1 111 ? -5.359 -0.595 22.784 1.00 86.44 111 CYS A N 1
ATOM 813 C CA . CYS A 1 111 ? -5.618 -0.164 21.419 1.00 86.44 111 CYS A CA 1
ATOM 814 C C . CYS A 1 111 ? -4.994 -1.134 20.411 1.00 86.44 111 CYS A C 1
ATOM 816 O O . CYS A 1 111 ? -3.787 -1.383 20.428 1.00 86.44 111 CYS A O 1
ATOM 818 N N . ASP A 1 112 ? -5.820 -1.647 19.507 1.00 92.00 112 ASP A N 1
ATOM 819 C CA . ASP A 1 112 ? -5.380 -2.471 18.388 1.00 92.00 112 ASP A CA 1
ATOM 820 C C . ASP A 1 112 ? -5.095 -1.636 17.141 1.00 92.00 112 ASP A C 1
ATOM 822 O O . ASP A 1 112 ? -4.607 -2.182 16.158 1.00 92.00 112 ASP A O 1
ATOM 826 N N . LEU A 1 113 ? -5.342 -0.324 17.181 1.00 89.50 113 LEU A N 1
ATOM 827 C CA . LEU A 1 113 ? -5.049 0.615 16.101 1.00 89.50 113 LEU A CA 1
ATOM 828 C C . LEU A 1 113 ? -3.663 1.246 16.299 1.00 89.50 113 LEU A C 1
ATOM 830 O O . LEU A 1 113 ? -3.338 1.739 17.379 1.00 89.50 113 LEU A O 1
ATOM 834 N N . ALA A 1 114 ? -2.842 1.249 15.253 1.00 83.88 114 ALA A N 1
ATOM 835 C CA . ALA A 1 114 ? -1.507 1.846 15.266 1.00 83.88 114 ALA A CA 1
ATOM 836 C C . ALA A 1 114 ? -1.460 3.216 14.583 1.00 83.88 114 ALA A C 1
ATOM 838 O O . ALA A 1 114 ? -0.701 4.091 15.008 1.00 83.88 114 ALA A O 1
ATOM 839 N N . LEU A 1 115 ? -2.243 3.385 13.515 1.00 82.00 115 LEU A N 1
ATOM 840 C CA . LEU A 1 115 ? -2.222 4.568 12.665 1.00 82.00 115 LEU A CA 1
ATOM 841 C C . LEU A 1 115 ? -3.577 4.748 11.979 1.00 82.00 115 LEU A C 1
ATOM 843 O O . LEU A 1 115 ? -4.152 3.793 11.468 1.00 82.00 115 LEU A O 1
ATOM 847 N N . VAL A 1 116 ? -4.050 5.989 11.916 1.00 80.06 116 VAL A N 1
ATOM 848 C CA . VAL A 1 116 ? -5.206 6.389 11.111 1.00 80.06 116 VAL A CA 1
ATOM 849 C C . VAL A 1 116 ? -4.771 7.510 10.180 1.00 80.06 116 VAL A C 1
ATOM 851 O O . VAL A 1 116 ? -4.266 8.540 10.637 1.00 80.06 116 VAL A O 1
ATOM 854 N N . VAL A 1 117 ? -4.969 7.294 8.881 1.00 79.56 117 VAL A N 1
ATOM 855 C CA . VAL A 1 117 ? -4.676 8.250 7.811 1.00 79.56 117 VAL A CA 1
ATOM 856 C C . VAL A 1 117 ? -5.984 8.672 7.157 1.00 79.56 117 VAL A C 1
ATOM 858 O O . VAL A 1 117 ? -6.747 7.830 6.683 1.00 79.56 117 VAL A O 1
ATOM 861 N N . HIS A 1 118 ? -6.235 9.978 7.097 1.00 77.38 118 HIS A N 1
ATOM 862 C CA . HIS A 1 118 ? -7.373 10.549 6.376 1.00 77.38 118 HIS A CA 1
ATOM 863 C C . HIS A 1 118 ? -6.994 10.740 4.899 1.00 77.38 118 HIS A C 1
ATOM 865 O O . HIS A 1 118 ? -6.458 11.762 4.480 1.00 77.38 118 HIS A O 1
ATOM 871 N N . ASP A 1 119 ? -7.215 9.702 4.094 1.00 70.19 119 ASP A N 1
ATOM 872 C CA . ASP A 1 119 ? -6.714 9.595 2.718 1.00 70.19 119 ASP A CA 1
ATOM 873 C C . ASP A 1 119 ? -7.363 10.612 1.761 1.00 70.19 119 ASP A C 1
ATOM 875 O O . ASP A 1 119 ? -6.712 11.103 0.836 1.00 70.19 119 ASP A O 1
ATOM 879 N N . SER A 1 120 ? -8.623 10.990 2.006 1.00 64.56 120 SER A N 1
ATOM 880 C CA . SER A 1 120 ? -9.334 12.024 1.234 1.00 64.56 120 SER A CA 1
ATOM 881 C C . SER A 1 120 ? -8.729 13.426 1.362 1.00 64.56 120 SER A C 1
ATOM 883 O O . SER A 1 120 ? -8.961 14.269 0.495 1.00 64.56 120 SER A O 1
ATOM 885 N N . ALA A 1 121 ? -7.912 13.676 2.386 1.00 58.88 121 ALA A N 1
ATOM 886 C CA . ALA A 1 121 ? -7.244 14.955 2.575 1.00 58.88 121 ALA A CA 1
ATOM 887 C C . ALA A 1 121 ? -5.909 15.099 1.833 1.00 58.88 121 ALA A C 1
ATOM 889 O O . ALA A 1 121 ? -5.279 16.159 1.904 1.00 58.88 121 ALA A O 1
ATOM 890 N N . LYS A 1 122 ? -5.462 14.061 1.115 1.00 59.84 122 LYS A N 1
ATOM 891 C CA . LYS A 1 122 ? -4.243 14.146 0.306 1.00 59.84 122 LYS A CA 1
ATOM 892 C C . LYS A 1 122 ? -4.405 15.182 -0.824 1.00 59.84 122 LYS A C 1
ATOM 894 O O . LYS A 1 122 ? -5.466 15.227 -1.458 1.00 59.84 122 LYS A O 1
ATOM 899 N N . PRO A 1 123 ? -3.368 15.996 -1.117 1.00 52.06 123 PRO A N 1
ATOM 900 C CA . PRO A 1 123 ? -3.408 16.980 -2.198 1.00 52.06 123 PRO A CA 1
ATOM 901 C C . PRO A 1 123 ? -3.813 16.361 -3.542 1.00 52.06 123 PRO A C 1
ATOM 903 O O . PRO A 1 123 ? -3.406 15.249 -3.871 1.00 52.06 123 PRO A O 1
ATOM 906 N N . GLY A 1 124 ? -4.616 17.086 -4.326 1.00 54.06 124 GLY A N 1
ATOM 907 C CA . GLY A 1 124 ? -5.058 16.649 -5.657 1.00 54.06 124 GLY A CA 1
ATOM 908 C C . GLY A 1 124 ? -6.271 15.712 -5.672 1.00 54.06 124 GLY A C 1
ATOM 909 O O . GLY A 1 124 ? -6.762 15.389 -6.752 1.00 54.06 124 GLY A O 1
ATOM 910 N N . ARG A 1 125 ? -6.806 15.307 -4.510 1.00 59.59 125 ARG A N 1
ATOM 911 C CA . ARG A 1 125 ? -8.083 14.584 -4.453 1.00 59.59 125 ARG A CA 1
ATOM 912 C C . ARG A 1 125 ? -9.277 15.543 -4.478 1.00 59.59 125 ARG A C 1
ATOM 914 O O . ARG A 1 125 ? -9.225 16.589 -3.826 1.00 59.59 125 ARG A O 1
ATOM 921 N N . PRO A 1 126 ? -10.383 15.181 -5.156 1.00 51.41 126 PRO A N 1
ATOM 922 C CA . PRO A 1 126 ? -11.553 16.050 -5.330 1.00 51.41 126 PRO A CA 1
ATOM 923 C C . PRO A 1 126 ? -12.310 16.434 -4.036 1.00 51.41 126 PRO A C 1
ATOM 925 O O . PRO A 1 126 ? -13.326 17.117 -4.117 1.00 51.41 126 PRO A O 1
ATOM 928 N N . GLY A 1 127 ? -11.827 16.062 -2.844 1.00 53.78 127 GLY A N 1
ATOM 929 C CA . GLY A 1 127 ? -12.385 16.469 -1.545 1.00 53.78 127 GLY A CA 1
ATOM 930 C C . GLY A 1 127 ? -11.617 17.580 -0.808 1.00 53.78 127 GLY A C 1
ATOM 931 O O . GLY A 1 127 ? -12.101 18.081 0.202 1.00 53.78 127 GLY A O 1
ATOM 932 N N . GLY A 1 128 ? -10.432 17.986 -1.284 1.00 47.41 128 GLY A N 1
ATOM 933 C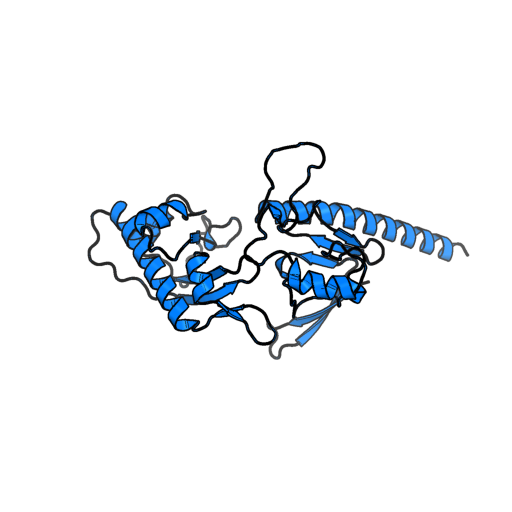 CA . GLY A 1 128 ? -9.473 18.745 -0.467 1.00 47.41 128 GLY A CA 1
ATOM 934 C C . GLY A 1 128 ? -9.728 20.246 -0.278 1.00 47.41 128 GLY A C 1
ATOM 935 O O . GLY A 1 128 ? -9.303 20.798 0.739 1.00 47.41 128 GLY A O 1
ATOM 936 N N . GLY A 1 129 ? -10.421 20.932 -1.192 1.00 44.94 129 GLY A N 1
ATOM 937 C CA . GLY A 1 129 ? -10.607 22.379 -1.052 1.00 44.94 129 GLY A CA 1
ATOM 938 C C . GLY A 1 129 ? -11.468 23.046 -2.123 1.00 44.94 129 GLY A C 1
ATOM 939 O O . GLY A 1 129 ? -11.281 22.833 -3.315 1.00 44.94 129 GLY A O 1
ATOM 940 N N . GLY A 1 130 ? -12.396 23.889 -1.667 1.00 45.28 130 GLY A N 1
ATOM 941 C CA . GLY A 1 130 ? -12.879 25.080 -2.379 1.00 45.28 130 GLY A CA 1
ATOM 942 C C . GLY A 1 130 ? -13.848 24.914 -3.552 1.00 45.28 130 GLY A C 1
ATOM 943 O O . GLY A 1 130 ? -14.383 25.915 -4.011 1.00 45.28 130 GLY A O 1
ATOM 944 N N . GLY A 1 131 ? -14.110 23.704 -4.045 1.00 46.78 131 GLY A N 1
ATOM 945 C CA . GLY A 1 131 ? -15.063 23.514 -5.139 1.00 46.78 131 GLY A CA 1
ATOM 946 C C . GLY A 1 131 ? -16.516 23.534 -4.660 1.00 46.78 131 GLY A C 1
ATOM 947 O O . GLY A 1 131 ? -16.994 22.518 -4.147 1.00 46.78 131 GLY A O 1
ATOM 948 N N . GLU A 1 132 ? -17.232 24.638 -4.900 1.00 51.75 132 GLU A N 1
ATOM 949 C CA . GLU A 1 132 ? -18.695 24.824 -4.755 1.00 51.75 132 GLU A CA 1
ATOM 950 C C . GLU A 1 132 ? -19.537 23.921 -5.694 1.00 51.75 132 GLU A C 1
ATOM 952 O O . GLU A 1 132 ? -20.622 24.277 -6.143 1.00 51.75 132 GLU A O 1
ATOM 957 N N . GLY A 1 133 ? -19.058 22.720 -6.018 1.00 48.84 133 GLY A N 1
ATOM 958 C CA . GLY A 1 133 ? -19.836 21.707 -6.722 1.00 48.84 133 GLY A CA 1
ATOM 959 C C . GLY A 1 133 ? -20.662 20.905 -5.727 1.00 48.84 133 GLY A C 1
ATOM 960 O O . GLY A 1 133 ? -20.226 19.835 -5.304 1.00 48.84 133 GLY A O 1
ATOM 961 N N . GLY A 1 134 ? -21.817 21.431 -5.312 1.00 48.69 134 GLY A N 1
ATOM 962 C CA . GLY A 1 134 ? -22.795 20.696 -4.508 1.00 48.69 134 GLY A CA 1
ATOM 963 C C . GLY A 1 134 ? -23.065 19.316 -5.112 1.00 48.69 134 GLY A C 1
ATOM 964 O O . GLY A 1 134 ? -23.446 19.203 -6.272 1.00 48.69 134 GLY A O 1
ATOM 965 N N . GLY A 1 135 ? -22.810 18.263 -4.342 1.00 50.09 135 GLY A N 1
ATOM 966 C CA . GLY A 1 135 ? -23.020 16.896 -4.792 1.00 50.09 135 GLY A CA 1
ATOM 967 C C . GLY A 1 135 ? -23.256 15.999 -3.595 1.00 50.09 135 GLY A C 1
ATOM 968 O O . GLY A 1 135 ? -22.335 15.739 -2.821 1.00 50.09 135 GLY A O 1
ATOM 969 N N . GLU A 1 136 ? -24.503 15.573 -3.435 1.00 53.00 136 GLU A N 1
ATOM 970 C CA . GLU A 1 136 ? -24.888 14.454 -2.581 1.00 53.00 136 GLU A CA 1
ATOM 971 C C . GLU A 1 136 ? -24.003 13.229 -2.886 1.00 53.00 136 GLU A C 1
ATOM 973 O O . GLU A 1 136 ? -23.618 12.998 -4.032 1.00 53.00 136 GLU A O 1
ATOM 978 N N . GLY A 1 137 ? -23.654 12.448 -1.858 1.00 63.44 137 GLY A N 1
ATOM 979 C CA . GLY A 1 137 ? -22.891 11.201 -2.025 1.00 63.44 137 GLY A CA 1
ATOM 980 C C . GLY A 1 137 ? -21.365 11.322 -1.937 1.00 63.44 137 GLY A C 1
ATOM 981 O O . GLY A 1 137 ? -20.656 10.400 -2.338 1.00 63.44 137 GLY A O 1
ATOM 982 N N . ARG A 1 138 ? -20.827 12.424 -1.401 1.00 77.62 138 ARG A N 1
ATOM 983 C CA . ARG A 1 138 ? -19.391 12.514 -1.082 1.00 77.62 138 ARG A CA 1
ATOM 984 C C . ARG A 1 138 ? -19.029 11.571 0.069 1.00 77.62 138 ARG A C 1
ATOM 986 O O . ARG A 1 138 ? -19.774 11.467 1.045 1.00 77.62 138 ARG A O 1
ATOM 993 N N . VAL A 1 139 ? -17.865 10.930 -0.039 1.00 82.25 139 VAL A N 1
ATOM 994 C CA . VAL A 1 139 ? -17.305 10.060 1.003 1.00 82.25 139 VAL A CA 1
ATOM 995 C C . VAL A 1 139 ? -15.924 10.534 1.446 1.00 82.25 139 VAL A C 1
ATOM 997 O O . VAL A 1 139 ? -15.106 10.972 0.636 1.00 82.25 139 VAL A O 1
ATOM 1000 N N . GLU A 1 140 ? -15.659 10.410 2.740 1.00 83.31 140 GLU A N 1
ATOM 1001 C CA . GLU A 1 140 ? -14.341 10.593 3.340 1.00 83.31 140 GLU A CA 1
ATOM 1002 C C . GLU A 1 140 ? -13.695 9.229 3.549 1.00 83.31 140 GLU A C 1
ATOM 1004 O O . GLU A 1 140 ? -14.302 8.333 4.138 1.00 83.31 140 GLU A O 1
ATOM 1009 N N . LEU A 1 141 ? -12.474 9.072 3.040 1.00 84.88 141 LEU A N 1
ATOM 1010 C CA . LEU A 1 141 ? -11.727 7.824 3.072 1.00 84.88 141 LEU A CA 1
ATOM 1011 C C . LEU A 1 141 ? -10.706 7.847 4.201 1.00 84.88 141 LEU A C 1
ATOM 1013 O O . LEU A 1 141 ? -9.902 8.776 4.311 1.00 84.88 141 LEU A O 1
ATOM 1017 N N . PHE A 1 142 ? -10.700 6.779 4.984 1.00 85.62 142 PHE A N 1
ATOM 1018 C CA . PHE A 1 142 ? -9.752 6.529 6.052 1.00 85.62 142 PHE A CA 1
ATOM 1019 C C . PHE A 1 142 ? -9.049 5.198 5.807 1.00 85.62 142 PHE A C 1
ATOM 1021 O O . PHE A 1 142 ? -9.669 4.205 5.420 1.00 85.62 142 PHE A O 1
ATOM 1028 N N . VAL A 1 143 ? -7.744 5.191 6.056 1.00 87.56 143 VAL A N 1
ATOM 1029 C CA . VAL A 1 143 ? -6.916 3.987 6.082 1.00 87.56 143 VAL A CA 1
ATOM 1030 C C . VAL A 1 143 ? -6.438 3.811 7.513 1.00 87.56 143 VAL A C 1
ATOM 1032 O O . VAL A 1 143 ? -5.744 4.671 8.059 1.00 87.56 143 VAL A O 1
ATOM 1035 N N . VAL A 1 144 ? -6.861 2.719 8.137 1.00 88.94 144 VAL A N 1
ATOM 1036 C CA . VAL A 1 144 ? -6.637 2.441 9.554 1.00 88.94 144 VAL A CA 1
ATOM 1037 C C . VAL A 1 144 ? -5.758 1.204 9.666 1.00 88.94 144 VAL A C 1
ATOM 1039 O O . VAL A 1 144 ? -6.184 0.109 9.319 1.00 88.94 144 VAL A O 1
ATOM 1042 N N . HIS A 1 145 ? -4.531 1.368 10.145 1.00 88.81 145 HIS A N 1
ATOM 1043 C CA . HIS A 1 145 ? -3.600 0.266 10.357 1.00 88.81 145 HIS A CA 1
ATOM 1044 C C . HIS A 1 145 ? -3.750 -0.283 11.769 1.00 88.81 145 HIS A C 1
ATOM 1046 O O . HIS A 1 145 ? -3.801 0.480 12.740 1.00 88.81 145 HIS A O 1
ATOM 1052 N N . SER A 1 146 ? -3.756 -1.606 11.884 1.00 91.12 146 SER A N 1
ATOM 1053 C CA . SER A 1 146 ? -3.679 -2.289 13.163 1.00 91.12 146 SER A CA 1
ATOM 1054 C C . SER A 1 146 ? -2.267 -2.251 13.748 1.00 91.12 146 SER A C 1
ATOM 1056 O O . SER A 1 146 ? -1.281 -1.961 13.072 1.00 91.12 146 SER A O 1
ATOM 1058 N N . THR A 1 147 ? -2.157 -2.613 15.020 1.00 88.94 147 THR A N 1
ATOM 1059 C CA . THR A 1 147 ? -0.887 -2.970 15.651 1.00 88.94 147 THR A CA 1
ATOM 1060 C C . THR A 1 147 ? -0.368 -4.307 15.122 1.00 88.94 147 THR A C 1
ATOM 1062 O O . THR A 1 147 ? -1.134 -5.150 14.646 1.00 88.94 147 THR A O 1
ATOM 1065 N N . GLU A 1 148 ? 0.938 -4.531 15.277 1.00 86.38 148 GLU A N 1
ATOM 1066 C CA . GLU A 1 148 ? 1.587 -5.813 14.978 1.00 86.38 148 GLU A CA 1
ATOM 1067 C C . GLU A 1 148 ? 1.017 -6.951 15.842 1.00 86.38 148 GLU A C 1
ATOM 1069 O O . GLU A 1 148 ? 0.807 -8.063 15.363 1.00 86.38 148 GLU A O 1
ATOM 1074 N N . ARG A 1 149 ? 0.707 -6.669 17.118 1.00 89.88 149 ARG A N 1
ATOM 1075 C CA . ARG A 1 149 ? 0.080 -7.643 18.025 1.00 89.88 149 ARG A CA 1
ATOM 1076 C C . ARG A 1 149 ? -1.254 -8.133 17.470 1.00 89.88 149 ARG A C 1
ATOM 1078 O O . ARG A 1 149 ? -1.508 -9.330 17.509 1.00 89.88 149 ARG A O 1
ATOM 1085 N N . PHE A 1 150 ? -2.087 -7.219 16.980 1.00 92.88 150 PHE A N 1
ATOM 1086 C CA . PHE A 1 150 ? -3.383 -7.563 16.405 1.00 92.88 150 PHE A CA 1
ATOM 1087 C C . PHE A 1 150 ? -3.223 -8.371 15.110 1.00 92.88 150 PHE A C 1
ATOM 1089 O O . PHE A 1 150 ? -3.871 -9.401 14.939 1.00 92.88 150 PHE A O 1
ATOM 1096 N N . ALA A 1 151 ? -2.288 -7.968 14.245 1.00 90.56 151 ALA A N 1
ATOM 1097 C CA . ALA A 1 151 ? -1.994 -8.685 13.009 1.00 90.56 151 ALA A CA 1
ATOM 1098 C C . ALA A 1 151 ? -1.544 -10.135 13.258 1.00 90.56 151 ALA A C 1
ATOM 1100 O O . ALA A 1 151 ? -2.045 -11.044 12.609 1.00 90.56 151 ALA A O 1
ATOM 1101 N N . LYS A 1 152 ? -0.691 -10.384 14.261 1.00 89.38 152 LYS A N 1
ATOM 1102 C CA . LYS A 1 152 ? -0.239 -11.743 14.625 1.00 89.38 152 LYS A CA 1
ATOM 1103 C C . LYS A 1 152 ? -1.360 -12.702 15.030 1.00 89.38 152 LYS A C 1
ATOM 1105 O O . LYS A 1 152 ? -1.165 -13.909 14.951 1.00 89.38 152 LYS A O 1
ATOM 1110 N N . VAL A 1 153 ? -2.484 -12.184 15.523 1.00 93.38 153 VAL A N 1
ATOM 1111 C CA . VAL A 1 153 ? -3.625 -13.006 15.955 1.00 93.38 153 VAL A CA 1
ATOM 1112 C C . VAL A 1 153 ? -4.531 -13.345 14.776 1.00 93.38 153 VAL A C 1
ATOM 1114 O O . VAL A 1 153 ? -5.014 -14.468 14.695 1.00 93.38 153 VAL A O 1
ATOM 1117 N N . HIS A 1 154 ? -4.736 -12.384 13.876 1.00 93.50 154 HIS A N 1
ATOM 1118 C CA . HIS A 1 154 ? -5.761 -12.464 12.834 1.00 93.50 154 HIS A CA 1
ATOM 1119 C C . HIS A 1 154 ? -5.230 -12.813 11.447 1.00 93.50 154 HIS A C 1
ATOM 1121 O O . HIS A 1 154 ? -6.014 -13.091 10.544 1.00 93.50 154 HIS A O 1
ATOM 1127 N N . LEU A 1 155 ? -3.913 -12.791 11.250 1.00 89.25 155 LEU A N 1
ATOM 1128 C CA . LEU A 1 155 ? -3.300 -13.222 10.002 1.00 89.25 155 LEU A CA 1
ATOM 1129 C C . LEU A 1 155 ? -2.940 -14.700 10.070 1.00 89.25 155 LEU A C 1
ATOM 1131 O O . LEU A 1 155 ? -2.157 -15.135 10.914 1.00 89.25 155 LEU A O 1
ATOM 1135 N N . VAL A 1 156 ? -3.491 -15.461 9.132 1.00 87.69 156 VAL A N 1
ATOM 1136 C CA . VAL A 1 156 ? -3.196 -16.879 8.938 1.00 87.69 156 VAL A CA 1
ATOM 1137 C C . VAL A 1 156 ? -2.550 -17.089 7.575 1.00 87.69 156 VAL A C 1
ATOM 1139 O O . VAL A 1 156 ? -2.805 -16.346 6.628 1.00 87.69 156 VAL A O 1
ATOM 1142 N N . ALA A 1 157 ? -1.692 -18.101 7.467 1.00 80.25 157 ALA A N 1
ATOM 1143 C CA . ALA A 1 157 ? -1.067 -18.447 6.197 1.00 80.25 157 ALA A CA 1
ATOM 1144 C C . ALA A 1 157 ? -2.098 -19.085 5.253 1.00 80.25 157 ALA A C 1
ATOM 1146 O O . ALA A 1 157 ? -2.692 -20.113 5.592 1.00 80.25 157 ALA A O 1
ATOM 1147 N N . ASP A 1 158 ? -2.278 -18.516 4.060 1.00 73.19 158 ASP A N 1
ATOM 1148 C CA . ASP A 1 158 ? -2.969 -19.207 2.974 1.00 73.19 158 ASP A CA 1
ATOM 1149 C C . ASP A 1 158 ? -2.043 -20.253 2.333 1.00 73.19 158 ASP A C 1
ATOM 1151 O O . ASP A 1 158 ? -0.824 -20.086 2.274 1.00 73.19 158 ASP A O 1
ATOM 1155 N N . ARG A 1 159 ? -2.613 -21.348 1.820 1.00 52.66 159 ARG A N 1
ATOM 1156 C CA . ARG A 1 159 ? -1.864 -22.503 1.288 1.00 52.66 159 ARG A CA 1
ATOM 1157 C C . ARG A 1 159 ? -1.056 -22.214 0.013 1.00 52.66 159 ARG A C 1
ATOM 1159 O O . ARG A 1 159 ? -0.414 -23.130 -0.495 1.00 52.66 159 ARG A O 1
ATOM 1166 N N . GLY A 1 160 ? -1.059 -20.985 -0.501 1.00 53.66 160 GLY A N 1
ATOM 1167 C CA . GLY A 1 160 ? -0.241 -20.617 -1.657 1.00 53.66 160 GLY A CA 1
ATOM 1168 C C . GLY A 1 160 ? -0.243 -19.143 -2.070 1.00 53.66 160 GLY A C 1
ATOM 1169 O O . GLY A 1 160 ? 0.126 -18.878 -3.210 1.00 53.66 160 GLY A O 1
ATOM 1170 N N . GLY A 1 161 ? -0.665 -18.199 -1.216 1.00 57.19 161 GLY A N 1
ATOM 1171 C CA . GLY A 1 161 ? -0.976 -16.832 -1.673 1.00 57.19 161 GLY A CA 1
ATOM 1172 C C . GLY A 1 161 ? -0.658 -15.662 -0.736 1.00 57.19 161 GLY A C 1
ATOM 1173 O O . GLY A 1 161 ? -1.003 -14.537 -1.085 1.00 57.19 161 GLY A O 1
ATOM 1174 N N . GLY A 1 162 ? -0.014 -15.891 0.414 1.00 68.00 162 GLY A N 1
ATOM 1175 C CA . GLY A 1 162 ? 0.279 -14.847 1.413 1.00 68.00 162 GLY A CA 1
ATOM 1176 C C . GLY A 1 162 ? -0.634 -14.910 2.651 1.00 68.00 162 GLY A C 1
ATOM 1177 O O . GLY A 1 162 ? -1.407 -15.862 2.802 1.00 68.00 162 GLY A O 1
ATOM 1178 N N . PRO A 1 163 ? -0.526 -13.952 3.586 1.00 76.69 163 PRO A N 1
ATOM 1179 C CA . PRO A 1 163 ? -1.365 -13.891 4.768 1.00 76.69 163 PRO A CA 1
ATOM 1180 C C . PRO A 1 163 ? -2.788 -13.476 4.391 1.00 76.69 163 PRO A C 1
ATOM 1182 O O . PRO A 1 163 ? -3.008 -12.546 3.615 1.00 76.69 163 PRO A O 1
ATOM 1185 N N . VAL A 1 164 ? -3.764 -14.145 4.994 1.00 85.00 164 VAL A N 1
ATOM 1186 C CA . VAL A 1 164 ? -5.190 -13.818 4.890 1.00 85.00 164 VAL A CA 1
ATOM 1187 C C . VAL A 1 164 ? -5.770 -13.605 6.282 1.00 85.00 164 VAL A C 1
ATOM 1189 O O . VAL A 1 164 ? -5.186 -14.034 7.276 1.00 85.00 164 VAL A O 1
ATOM 1192 N N . LEU A 1 165 ? -6.910 -12.920 6.361 1.00 88.75 165 LEU A N 1
ATOM 1193 C CA . LEU A 1 165 ? -7.621 -12.747 7.627 1.00 88.75 165 LEU A CA 1
ATOM 1194 C C . LEU A 1 165 ? -8.339 -14.045 8.007 1.00 88.75 165 LEU A C 1
ATOM 1196 O O . LEU A 1 165 ? -8.979 -14.662 7.155 1.00 88.75 165 LEU A O 1
ATOM 1200 N N . ASP A 1 166 ? -8.249 -14.427 9.278 1.00 93.19 166 ASP A N 1
ATOM 1201 C CA . ASP A 1 166 ? -8.972 -15.561 9.859 1.00 93.19 166 ASP A CA 1
ATOM 1202 C C . ASP A 1 166 ? -10.497 -15.386 9.769 1.00 93.19 166 ASP A C 1
ATOM 1204 O O . ASP A 1 166 ? -11.204 -16.299 9.341 1.00 93.19 166 ASP A O 1
ATOM 1208 N N . ASP A 1 167 ? -10.988 -14.196 10.115 1.00 96.06 167 ASP A N 1
ATOM 1209 C CA . ASP A 1 167 ? -12.384 -13.781 10.003 1.00 96.06 167 ASP A CA 1
ATOM 1210 C C . ASP A 1 167 ? -12.456 -12.305 9.554 1.00 96.06 167 ASP A C 1
ATOM 1212 O O . ASP A 1 167 ? -12.428 -11.388 10.384 1.00 96.06 167 ASP A O 1
ATOM 1216 N N . PRO A 1 168 ? -12.526 -12.038 8.234 1.00 91.50 168 PRO A N 1
ATOM 1217 C CA . PRO A 1 168 ? -12.530 -10.677 7.702 1.00 91.50 168 PRO A CA 1
ATOM 1218 C C . PRO A 1 168 ? -13.647 -9.782 8.259 1.00 91.50 168 PRO A C 1
ATOM 1220 O O . PRO A 1 168 ? -13.429 -8.583 8.452 1.00 91.50 168 PRO A O 1
ATOM 1223 N N . ASP A 1 169 ? -14.833 -10.342 8.519 1.00 94.44 169 ASP A N 1
ATOM 1224 C CA . ASP A 1 169 ? -15.995 -9.587 8.991 1.00 94.44 169 ASP A CA 1
ATOM 1225 C C . ASP A 1 169 ? -15.854 -9.231 10.473 1.00 94.44 169 ASP A C 1
ATOM 1227 O O . ASP A 1 169 ? -16.019 -8.064 10.840 1.00 94.44 169 ASP A O 1
ATOM 1231 N N . ALA A 1 170 ? -15.475 -10.196 11.319 1.00 96.31 170 ALA A N 1
ATOM 1232 C CA . ALA A 1 170 ? -15.249 -9.935 12.740 1.00 96.31 170 ALA A CA 1
ATOM 1233 C C . ALA A 1 170 ? -14.092 -8.949 12.959 1.00 96.31 170 ALA A C 1
ATOM 1235 O O . ALA A 1 170 ? -14.190 -8.039 13.789 1.00 96.31 170 ALA A O 1
ATOM 1236 N N . VAL A 1 171 ? -13.017 -9.085 12.177 1.00 95.62 171 VAL A N 1
ATOM 1237 C CA . VAL A 1 171 ? -11.873 -8.170 12.206 1.00 95.62 171 VAL A CA 1
ATOM 1238 C C . VAL A 1 171 ? -12.279 -6.760 11.778 1.00 95.62 171 VAL A C 1
ATOM 1240 O O . VAL A 1 171 ? -11.940 -5.792 12.465 1.00 95.62 171 VAL A O 1
ATOM 1243 N N . ARG A 1 172 ? -13.034 -6.621 10.679 1.00 95.50 172 ARG A N 1
ATOM 1244 C CA . ARG A 1 172 ? -13.577 -5.327 10.234 1.00 95.50 172 ARG A CA 1
ATOM 1245 C C . ARG A 1 172 ? -14.398 -4.679 11.343 1.00 95.50 172 ARG A C 1
ATOM 1247 O O . ARG A 1 172 ? -14.152 -3.522 11.676 1.00 95.50 172 ARG A O 1
ATOM 1254 N N . ASP A 1 173 ? -15.348 -5.410 11.918 1.00 94.94 173 ASP A N 1
ATOM 1255 C CA . ASP A 1 173 ? -16.271 -4.875 12.920 1.00 94.94 173 ASP A CA 1
ATOM 1256 C C . ASP A 1 173 ? -15.539 -4.445 14.198 1.00 94.94 173 ASP A C 1
ATOM 1258 O O . ASP A 1 173 ? -15.859 -3.405 14.785 1.00 94.94 173 ASP A O 1
ATOM 1262 N N . HIS A 1 174 ? -14.513 -5.200 14.605 1.00 94.88 174 HIS A N 1
ATOM 1263 C CA . HIS A 1 174 ? -13.642 -4.848 15.726 1.00 94.88 174 HIS A CA 1
ATOM 1264 C C . HIS A 1 174 ? -12.863 -3.554 15.472 1.00 94.88 174 HIS A C 1
ATOM 1266 O O . HIS A 1 174 ? -12.894 -2.641 16.302 1.00 94.88 174 HIS A O 1
ATOM 1272 N N . LEU A 1 175 ? -12.204 -3.440 14.316 1.00 93.69 175 LEU A N 1
ATOM 1273 C CA . LEU A 1 175 ? -11.424 -2.251 13.965 1.00 93.69 175 LEU A CA 1
ATOM 1274 C C . LEU A 1 175 ? -12.318 -1.017 13.775 1.00 93.69 175 LEU A C 1
ATOM 1276 O O . LEU A 1 175 ? -11.951 0.069 14.224 1.00 93.69 175 LEU A O 1
ATOM 1280 N N . CYS A 1 176 ? -13.510 -1.173 13.185 1.00 92.62 176 CYS A N 1
ATOM 1281 C CA . CYS A 1 176 ? -14.506 -0.103 13.085 1.00 92.62 176 CYS A CA 1
ATOM 1282 C C . CYS A 1 176 ? -14.928 0.392 14.470 1.00 92.62 176 CYS A C 1
ATOM 1284 O O . CYS A 1 176 ? -14.955 1.599 14.704 1.00 92.62 176 CYS A O 1
ATOM 1286 N N . ARG A 1 177 ? -15.213 -0.520 15.409 1.00 91.62 177 ARG A N 1
ATOM 1287 C CA . ARG A 1 177 ? -15.573 -0.148 16.783 1.00 91.62 177 ARG A CA 1
ATOM 1288 C C . ARG A 1 177 ? -14.461 0.652 17.454 1.00 91.62 177 ARG A C 1
ATOM 1290 O O . ARG A 1 177 ? -14.736 1.730 17.967 1.00 91.62 177 ARG A O 1
ATOM 1297 N N . GLN A 1 178 ? -13.214 0.180 17.390 1.00 90.75 178 GLN A N 1
ATOM 1298 C CA . GLN A 1 178 ? -12.095 0.925 17.974 1.00 90.75 178 GLN A CA 1
ATOM 1299 C C . GLN A 1 178 ? -11.879 2.284 17.304 1.00 90.75 178 GLN A C 1
ATOM 1301 O O . GLN A 1 178 ? -11.564 3.255 17.988 1.00 90.75 178 GLN A O 1
ATOM 1306 N N . PHE A 1 179 ? -12.077 2.381 15.987 1.00 89.38 179 PHE A N 1
ATOM 1307 C CA . PHE A 1 179 ? -11.977 3.651 15.271 1.00 89.38 179 PHE A CA 1
ATOM 1308 C C . PHE A 1 179 ? -13.008 4.658 15.793 1.00 89.38 179 PHE A C 1
ATOM 1310 O O . PHE A 1 179 ? -12.652 5.793 16.114 1.00 89.38 179 PHE A O 1
ATOM 1317 N N . TYR A 1 180 ? -14.268 4.239 15.929 1.00 87.94 180 TYR A N 1
ATOM 1318 C CA . TYR A 1 180 ? -15.326 5.092 16.464 1.00 87.94 180 TYR A CA 1
ATOM 1319 C C . TYR A 1 180 ? -15.106 5.433 17.941 1.00 87.94 180 TYR A C 1
ATOM 1321 O O . TYR A 1 180 ? -15.269 6.587 18.323 1.00 87.94 180 TYR A O 1
ATOM 1329 N N . ASP A 1 181 ? -14.654 4.483 18.763 1.00 86.25 181 ASP A N 1
ATOM 1330 C CA . ASP A 1 181 ? -14.324 4.741 20.168 1.00 86.25 181 ASP A CA 1
ATOM 1331 C C . ASP A 1 181 ? -13.189 5.772 20.302 1.00 86.25 181 ASP A C 1
ATOM 1333 O O . ASP A 1 181 ? -13.256 6.668 21.148 1.00 86.25 181 ASP A O 1
ATOM 1337 N N . ALA A 1 182 ? -12.156 5.688 19.453 1.00 83.31 182 ALA A N 1
ATOM 1338 C CA . ALA A 1 182 ? -11.075 6.674 19.399 1.00 83.31 182 ALA A CA 1
ATOM 1339 C C . ALA A 1 182 ? -11.602 8.051 19.001 1.00 83.31 182 ALA A C 1
ATOM 1341 O O . ALA A 1 182 ? -11.335 9.038 19.688 1.00 83.31 182 ALA A O 1
ATOM 1342 N N . ALA A 1 183 ? -12.360 8.110 17.907 1.00 80.94 183 ALA A N 1
ATOM 1343 C CA . ALA A 1 183 ? -12.949 9.344 17.415 1.00 80.94 183 ALA A CA 1
ATOM 1344 C C . ALA A 1 183 ? -13.871 9.995 18.448 1.00 80.94 183 ALA A C 1
ATOM 1346 O O . ALA A 1 183 ? -13.801 11.203 18.644 1.00 80.94 183 ALA A O 1
ATOM 1347 N N . GLY A 1 184 ? -14.677 9.201 19.154 1.00 80.56 184 GLY A N 1
ATOM 1348 C CA . GLY A 1 184 ? -15.542 9.663 20.234 1.00 80.56 184 GLY A CA 1
ATOM 1349 C C . GLY A 1 184 ? -14.768 10.265 21.387 1.00 80.56 184 GLY A C 1
ATOM 1350 O O . GLY A 1 184 ? -15.106 11.346 21.848 1.00 80.56 184 GLY A O 1
ATOM 1351 N N . LYS A 1 185 ? -13.694 9.616 21.839 1.00 80.69 185 LYS A N 1
ATOM 1352 C CA . LYS A 1 185 ? -12.869 10.149 22.931 1.00 80.69 185 LYS A CA 1
ATOM 1353 C C . LYS A 1 185 ? -12.133 11.428 22.534 1.00 80.69 185 LYS A C 1
ATOM 1355 O O . LYS A 1 185 ? -12.114 12.381 23.310 1.00 80.69 185 LYS A O 1
ATOM 1360 N N . LEU A 1 186 ? -11.566 11.467 21.327 1.00 77.06 186 LEU A N 1
ATOM 1361 C CA . LEU A 1 186 ? -10.880 12.649 20.797 1.00 77.06 186 LEU A CA 1
ATOM 1362 C C . LEU A 1 186 ? -11.860 13.803 20.542 1.00 77.06 186 LEU A C 1
ATOM 1364 O O . LEU A 1 186 ? -11.586 14.949 20.893 1.00 77.06 186 LEU A O 1
ATOM 1368 N N . GLY A 1 187 ? -13.028 13.494 19.984 1.00 72.94 187 GLY A N 1
ATOM 1369 C CA . GLY A 1 187 ? -14.090 14.451 19.707 1.00 72.94 187 GLY A CA 1
ATOM 1370 C C . GLY A 1 187 ? -14.804 14.944 20.965 1.00 72.94 187 GLY A C 1
ATOM 1371 O O . GLY A 1 187 ? -15.112 16.125 21.039 1.00 72.94 187 GLY A O 1
ATOM 1372 N N . ALA A 1 188 ? -15.000 14.110 21.991 1.00 68.19 188 ALA A N 1
ATOM 1373 C CA . ALA A 1 188 ? -15.569 14.516 23.281 1.00 68.19 188 ALA A CA 1
ATOM 1374 C C . ALA A 1 188 ? -14.611 15.411 24.080 1.00 68.19 188 ALA A C 1
ATOM 1376 O O . ALA A 1 188 ? -15.054 16.345 24.746 1.00 68.19 188 ALA A O 1
ATOM 1377 N N . ALA A 1 189 ? -13.296 15.180 23.976 1.00 60.78 189 ALA A N 1
ATOM 1378 C CA . ALA A 1 189 ? -12.304 16.118 24.499 1.00 60.78 189 ALA A CA 1
ATOM 1379 C C . ALA A 1 189 ? -12.389 17.488 23.797 1.00 60.78 189 ALA A C 1
ATOM 1381 O O . ALA A 1 189 ? -12.136 18.518 24.421 1.00 60.78 189 ALA A O 1
ATOM 1382 N N . ALA A 1 190 ? -12.788 17.508 22.520 1.00 57.47 190 ALA A N 1
ATOM 1383 C CA . ALA A 1 190 ? -12.959 18.724 21.729 1.00 57.47 190 ALA A CA 1
ATOM 1384 C C . ALA A 1 190 ? -14.362 19.363 21.849 1.00 57.47 190 ALA A C 1
ATOM 1386 O O . ALA A 1 190 ? -14.493 20.576 21.688 1.00 57.47 190 ALA A O 1
ATOM 1387 N N . SER A 1 191 ? -15.403 18.583 22.156 1.00 53.69 191 SER A N 1
ATOM 1388 C CA . SER A 1 191 ? -16.800 19.020 22.183 1.00 53.69 191 SER A CA 1
ATOM 1389 C C . SER A 1 191 ? -17.461 18.6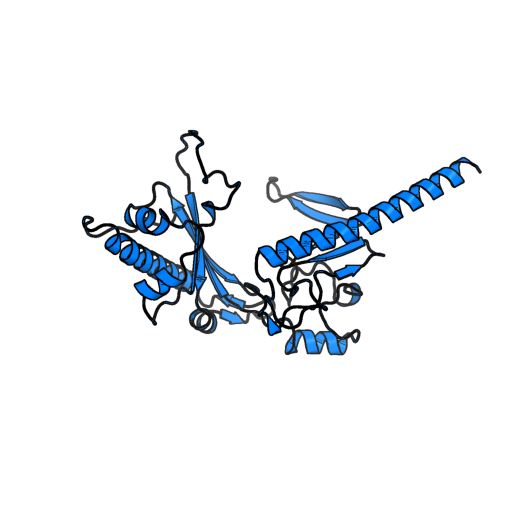62 23.513 1.00 53.69 191 SER A C 1
ATOM 1391 O O . SER A 1 191 ? -17.989 17.574 23.724 1.00 53.69 191 SER A O 1
ATOM 1393 N N . ALA A 1 192 ? -17.476 19.626 24.433 1.00 54.72 192 ALA A N 1
ATOM 1394 C CA . ALA A 1 192 ? -18.073 19.489 25.762 1.00 54.72 192 ALA A CA 1
ATOM 1395 C C . ALA A 1 192 ? -19.624 19.474 25.767 1.00 54.72 192 ALA A C 1
ATOM 1397 O O . ALA A 1 192 ? -20.226 19.738 26.809 1.00 54.72 192 ALA A O 1
ATOM 1398 N N . ARG A 1 193 ? -20.296 19.281 24.617 1.00 51.53 193 ARG A N 1
ATOM 1399 C CA . ARG A 1 193 ? -21.730 19.614 24.454 1.00 51.53 193 ARG A CA 1
ATOM 1400 C C . ARG A 1 193 ? -22.612 18.570 23.761 1.00 51.53 193 ARG A C 1
ATOM 1402 O O . ARG A 1 193 ? -23.819 18.799 23.682 1.00 51.53 193 ARG A O 1
ATOM 1409 N N . SER A 1 194 ? -22.080 17.441 23.311 1.00 49.28 194 SER A N 1
ATOM 1410 C CA . SER A 1 194 ? -22.860 16.463 22.538 1.00 49.28 194 SER A CA 1
ATOM 1411 C C . SER A 1 194 ? -23.364 15.317 23.423 1.00 49.28 194 SER A C 1
ATOM 1413 O O . SER A 1 194 ? -22.611 14.771 24.225 1.00 49.28 194 SER A O 1
ATOM 1415 N N . GLY A 1 195 ? -24.647 14.960 23.299 1.00 54.44 195 GLY A N 1
ATOM 1416 C CA . GLY A 1 195 ? -25.236 13.768 23.931 1.00 54.44 195 GLY A CA 1
ATOM 1417 C C . GLY A 1 195 ? -24.681 12.449 23.358 1.00 54.44 195 GLY A C 1
ATOM 1418 O O . GLY A 1 195 ? -23.690 12.477 22.633 1.00 54.44 195 GLY A O 1
ATOM 1419 N N . PRO A 1 196 ? -25.294 11.283 23.656 1.00 56.09 196 PRO A N 1
ATOM 1420 C CA . PRO A 1 196 ? -24.822 9.997 23.138 1.00 56.09 196 PRO A CA 1
ATOM 1421 C C . PRO A 1 196 ? -24.800 10.016 21.605 1.00 56.09 196 PRO A C 1
ATOM 1423 O O . PRO A 1 196 ? -25.843 10.124 20.958 1.00 56.09 196 PRO A O 1
ATOM 1426 N N . GLU A 1 197 ? -23.600 9.959 21.035 1.00 62.59 197 GLU A N 1
ATOM 1427 C CA . GLU A 1 197 ? -23.383 10.085 19.600 1.00 62.59 197 GLU A CA 1
ATOM 1428 C C . GLU A 1 197 ? -23.654 8.739 18.919 1.00 62.59 197 GLU A C 1
ATOM 1430 O O . GLU A 1 197 ? -23.073 7.711 19.270 1.00 62.59 197 GLU A O 1
ATOM 1435 N N . VAL A 1 198 ? -24.585 8.728 17.965 1.00 68.56 198 VAL A N 1
ATOM 1436 C CA . VAL A 1 198 ? -24.834 7.556 17.122 1.00 68.56 198 VAL A CA 1
ATOM 1437 C C . VAL A 1 198 ? -23.820 7.588 15.989 1.00 68.56 198 VAL A C 1
ATOM 1439 O O . VAL A 1 198 ? -23.880 8.460 15.122 1.00 68.56 198 VAL A O 1
ATOM 1442 N N . TRP A 1 199 ? -22.890 6.634 15.990 1.00 78.88 199 TRP A N 1
ATOM 1443 C CA . TRP A 1 199 ? -21.918 6.500 14.911 1.00 78.88 199 TRP A CA 1
ATOM 1444 C C . TRP A 1 199 ? -22.619 6.136 13.596 1.00 78.88 199 TRP A C 1
ATOM 1446 O O . TRP A 1 199 ? -23.419 5.196 13.574 1.00 78.88 199 TRP A O 1
ATOM 1456 N N . PRO A 1 200 ? -22.351 6.858 12.494 1.00 77.62 200 PRO A N 1
ATOM 1457 C CA . PRO A 1 200 ? -22.963 6.560 11.213 1.00 77.62 200 PRO A CA 1
ATOM 1458 C C . PRO A 1 200 ? -22.436 5.223 10.707 1.00 77.62 200 PRO A C 1
ATOM 1460 O O . PRO A 1 200 ? -21.241 4.936 10.813 1.00 77.62 200 PRO A O 1
ATOM 1463 N N . ALA A 1 201 ? -23.322 4.436 10.100 1.00 83.75 201 ALA A N 1
ATOM 1464 C CA . ALA A 1 201 ? -22.894 3.267 9.352 1.00 83.75 201 ALA A CA 1
ATOM 1465 C C . ALA A 1 201 ? -21.925 3.705 8.237 1.00 83.75 201 ALA A C 1
ATOM 1467 O O . ALA A 1 201 ? -22.178 4.716 7.568 1.00 83.75 201 ALA A O 1
ATOM 1468 N N . PRO A 1 202 ? -20.817 2.979 8.028 1.00 89.06 202 PRO A N 1
ATOM 1469 C CA . PRO A 1 202 ? -19.911 3.303 6.944 1.00 89.06 202 PRO A CA 1
ATOM 1470 C C . PRO A 1 202 ? -20.597 3.092 5.594 1.00 89.06 202 PRO A C 1
ATOM 1472 O O . PRO A 1 202 ? -21.333 2.127 5.402 1.00 89.06 202 PRO A O 1
ATOM 1475 N N . ALA A 1 203 ? -20.319 3.982 4.640 1.00 87.38 203 ALA A N 1
ATOM 1476 C CA . ALA A 1 203 ? -20.718 3.786 3.247 1.00 87.38 203 ALA A CA 1
ATOM 1477 C C . ALA A 1 203 ? -19.979 2.584 2.636 1.00 87.38 203 ALA A C 1
ATOM 1479 O O . ALA A 1 203 ? -20.511 1.895 1.769 1.00 87.38 203 ALA A O 1
ATOM 1480 N N . TYR A 1 204 ? -18.756 2.330 3.109 1.00 91.25 204 TYR A N 1
ATOM 1481 C CA . TYR A 1 204 ? -17.977 1.139 2.801 1.00 91.25 204 TYR A CA 1
ATOM 1482 C C . TYR A 1 204 ? -16.989 0.840 3.931 1.00 91.25 204 TYR A C 1
ATOM 1484 O O . TYR A 1 204 ? -16.385 1.759 4.484 1.00 91.25 204 TYR A O 1
ATOM 1492 N N . ALA A 1 205 ? -16.790 -0.437 4.249 1.00 92.69 205 ALA A N 1
ATOM 1493 C CA . ALA A 1 205 ? -15.757 -0.877 5.177 1.00 92.69 205 ALA A CA 1
ATOM 1494 C C . ALA A 1 205 ? -15.225 -2.254 4.766 1.00 92.69 205 ALA A C 1
ATOM 1496 O O . ALA A 1 205 ? -16.006 -3.178 4.538 1.00 92.69 205 ALA A O 1
ATOM 1497 N N . ALA A 1 206 ? -13.903 -2.401 4.710 1.00 93.31 206 ALA A N 1
ATOM 1498 C CA . ALA A 1 206 ? -13.247 -3.681 4.463 1.00 93.31 206 ALA A CA 1
ATOM 1499 C C . ALA A 1 206 ? -11.964 -3.794 5.283 1.00 93.31 206 ALA A C 1
ATOM 1501 O O . ALA A 1 206 ? -11.150 -2.871 5.282 1.00 93.31 206 ALA A O 1
ATOM 1502 N N . ALA A 1 207 ? -11.777 -4.930 5.950 1.00 91.25 207 ALA A N 1
ATOM 1503 C CA . ALA A 1 207 ? -10.489 -5.304 6.512 1.00 91.25 207 ALA A CA 1
ATOM 1504 C C . ALA A 1 207 ? -9.701 -6.108 5.475 1.00 91.25 207 ALA A C 1
ATOM 1506 O O . ALA A 1 207 ? -10.253 -6.984 4.810 1.00 91.25 207 ALA A O 1
ATOM 1507 N N . VAL A 1 208 ? -8.415 -5.806 5.336 1.00 89.38 208 VAL A N 1
ATOM 1508 C CA . VAL A 1 208 ? -7.507 -6.496 4.422 1.00 89.38 208 VAL A CA 1
ATOM 1509 C C . VAL A 1 208 ? -6.236 -6.905 5.153 1.00 89.38 208 VAL A C 1
ATOM 1511 O O . VAL A 1 208 ? -5.704 -6.153 5.973 1.00 89.38 208 VAL A O 1
ATOM 1514 N N . ALA A 1 209 ? -5.745 -8.099 4.836 1.00 85.88 209 ALA A N 1
ATOM 1515 C CA . ALA A 1 209 ? -4.375 -8.475 5.132 1.00 85.88 209 ALA A CA 1
ATOM 1516 C C . ALA A 1 209 ? -3.455 -7.719 4.168 1.00 85.88 209 ALA A C 1
ATOM 1518 O O . ALA A 1 209 ? -3.624 -7.790 2.950 1.00 85.88 209 ALA A O 1
ATOM 1519 N N . TRP A 1 210 ? -2.507 -6.963 4.709 1.00 81.12 210 TRP A N 1
ATOM 1520 C CA . TRP A 1 210 ? -1.535 -6.208 3.934 1.00 81.12 210 TRP A CA 1
ATOM 1521 C C . TRP A 1 210 ? -0.143 -6.756 4.233 1.00 81.12 210 TRP A C 1
ATOM 1523 O O . TRP A 1 210 ? 0.483 -6.401 5.228 1.00 81.12 210 TRP A O 1
ATOM 1533 N N . ASP A 1 211 ? 0.340 -7.617 3.343 1.00 66.62 211 ASP A N 1
ATOM 1534 C CA . ASP A 1 211 ? 1.577 -8.389 3.509 1.00 66.62 211 ASP A CA 1
ATOM 1535 C C . ASP A 1 211 ? 2.870 -7.590 3.260 1.00 66.62 211 ASP A C 1
ATOM 1537 O O . ASP A 1 211 ? 3.959 -8.107 3.369 1.00 66.62 211 ASP A O 1
ATOM 1541 N N . HIS A 1 212 ? 2.812 -6.310 2.910 1.00 64.44 212 HIS A N 1
ATOM 1542 C CA . HIS A 1 212 ? 4.008 -5.495 2.652 1.00 64.44 212 HIS A CA 1
ATOM 1543 C C . HIS A 1 212 ? 3.704 -4.032 2.952 1.00 64.44 212 HIS A C 1
ATOM 1545 O O . HIS A 1 212 ? 3.791 -3.167 2.082 1.00 64.44 212 HIS A O 1
ATOM 1551 N N . ALA A 1 213 ? 3.243 -3.756 4.173 1.00 55.53 213 ALA A N 1
ATOM 1552 C CA . ALA A 1 213 ? 2.890 -2.394 4.566 1.00 55.53 213 ALA A CA 1
ATOM 1553 C C . ALA A 1 213 ? 4.123 -1.469 4.615 1.00 55.53 213 ALA A C 1
ATOM 1555 O O . ALA A 1 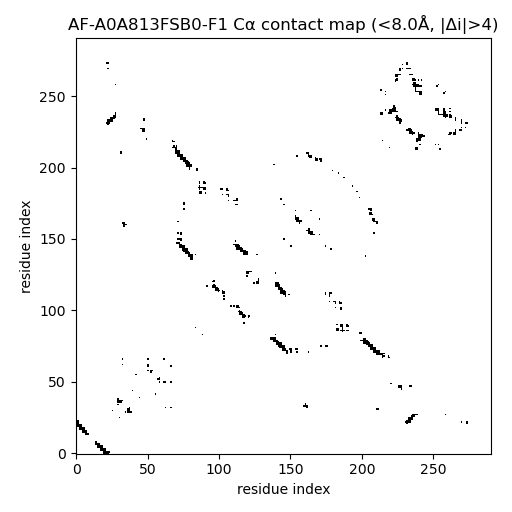213 ? 3.996 -0.276 4.346 1.00 55.53 213 ALA A O 1
ATOM 1556 N N . SER A 1 214 ? 5.298 -2.026 4.930 1.00 63.44 214 SER A N 1
ATOM 1557 C CA . SER A 1 214 ? 6.601 -1.357 4.871 1.00 63.44 214 SER A CA 1
ATOM 1558 C C . SER A 1 214 ? 7.739 -2.350 5.109 1.00 63.44 214 SER A C 1
ATOM 1560 O O . SER A 1 214 ? 7.594 -3.294 5.884 1.00 63.44 214 SER A O 1
ATOM 1562 N N . VAL A 1 215 ? 8.904 -2.108 4.505 1.00 68.44 215 VAL A N 1
ATOM 1563 C CA . VAL A 1 215 ? 10.141 -2.829 4.844 1.00 68.44 215 VAL A CA 1
ATOM 1564 C C . VAL A 1 215 ? 10.833 -2.145 6.021 1.00 68.44 215 VAL A C 1
ATOM 1566 O O . VAL A 1 215 ? 11.075 -0.926 5.990 1.00 68.44 215 VAL A O 1
ATOM 1569 N N . ALA A 1 216 ? 11.163 -2.925 7.057 1.00 69.06 216 ALA A N 1
ATOM 1570 C CA . ALA A 1 216 ? 11.888 -2.412 8.217 1.00 69.06 216 ALA A CA 1
ATOM 1571 C C . ALA A 1 216 ? 13.236 -1.802 7.776 1.00 69.06 216 ALA A C 1
ATOM 1573 O O . ALA A 1 216 ? 13.872 -2.353 6.873 1.00 69.06 216 ALA A O 1
ATOM 1574 N N . PRO A 1 217 ? 13.681 -0.675 8.363 1.00 72.69 217 PRO A N 1
ATOM 1575 C CA . PRO A 1 217 ? 14.886 0.036 7.928 1.00 72.69 217 PRO A CA 1
ATOM 1576 C C . PRO A 1 217 ? 16.127 -0.849 7.732 1.00 72.69 217 PRO A C 1
ATOM 1578 O O . PRO A 1 217 ? 16.844 -0.683 6.749 1.00 72.69 217 PRO A O 1
ATOM 1581 N N . GLU A 1 218 ? 16.351 -1.804 8.630 1.00 70.31 218 GLU A N 1
ATOM 1582 C CA . GLU A 1 218 ? 17.465 -2.757 8.634 1.00 70.31 218 GLU A CA 1
ATOM 1583 C C . GLU A 1 218 ? 17.423 -3.780 7.490 1.00 70.31 218 GLU A C 1
ATOM 1585 O O . GLU A 1 218 ? 18.454 -4.352 7.140 1.00 70.31 218 GLU A O 1
ATOM 1590 N N . HIS A 1 219 ? 16.253 -3.983 6.885 1.00 69.56 219 HIS A N 1
ATOM 1591 C CA . HIS A 1 219 ? 16.047 -4.916 5.782 1.00 69.56 219 HIS A CA 1
ATOM 1592 C C . HIS A 1 219 ? 15.969 -4.223 4.422 1.00 69.56 219 HIS A C 1
ATOM 1594 O O . HIS A 1 219 ? 15.895 -4.898 3.401 1.00 69.56 219 HIS A O 1
ATOM 1600 N N . ARG A 1 220 ? 16.001 -2.887 4.367 1.00 74.12 220 ARG A N 1
ATOM 1601 C CA . ARG A 1 220 ? 15.934 -2.167 3.091 1.00 74.12 220 ARG A CA 1
ATOM 1602 C C . ARG A 1 220 ? 17.152 -2.455 2.221 1.00 74.12 220 ARG A C 1
ATOM 1604 O O . ARG A 1 220 ? 18.286 -2.568 2.687 1.00 74.12 220 ARG A O 1
ATOM 1611 N N . LEU A 1 221 ? 16.912 -2.519 0.920 1.00 74.50 221 LEU A N 1
ATOM 1612 C CA . LEU A 1 221 ? 17.946 -2.722 -0.078 1.00 74.50 221 LEU A CA 1
ATOM 1613 C C . LEU A 1 221 ? 18.850 -1.496 -0.177 1.00 74.50 221 LEU A C 1
ATOM 1615 O O . LEU A 1 221 ? 18.399 -0.351 -0.099 1.00 74.50 221 LEU A O 1
ATOM 1619 N N . ARG A 1 222 ? 20.139 -1.745 -0.415 1.00 75.50 222 ARG A N 1
ATOM 1620 C CA . ARG A 1 222 ? 21.110 -0.682 -0.692 1.00 75.50 222 ARG A CA 1
ATOM 1621 C C . ARG A 1 222 ? 20.859 -0.050 -2.058 1.00 75.50 222 ARG A C 1
ATOM 1623 O O . ARG A 1 222 ? 20.568 -0.752 -3.028 1.00 75.50 222 ARG A O 1
ATOM 1630 N N . GLY A 1 223 ? 21.078 1.260 -2.129 1.00 80.06 223 GLY A N 1
ATOM 1631 C CA . GLY A 1 223 ? 20.828 2.068 -3.317 1.00 80.06 223 GLY A CA 1
ATOM 1632 C C . GLY A 1 223 ? 19.409 2.624 -3.337 1.00 80.06 223 GLY A C 1
ATOM 1633 O O . GLY A 1 223 ? 18.705 2.619 -2.329 1.00 80.06 223 GLY A O 1
ATOM 1634 N N . SER A 1 224 ? 19.006 3.134 -4.496 1.00 84.31 224 SER A N 1
ATOM 1635 C CA . SER A 1 224 ? 17.695 3.753 -4.683 1.00 84.31 224 SER A CA 1
ATOM 1636 C C . SER A 1 224 ? 16.800 3.023 -5.667 1.00 84.31 224 SER A C 1
ATOM 1638 O O . SER A 1 224 ? 15.602 3.258 -5.638 1.00 84.31 224 SER A O 1
ATOM 1640 N N . HIS A 1 225 ? 17.348 2.181 -6.539 1.00 87.94 225 HIS A N 1
ATOM 1641 C CA . HIS A 1 225 ? 16.614 1.423 -7.548 1.00 87.94 225 HIS A CA 1
ATOM 1642 C C . HIS A 1 225 ? 17.524 0.341 -8.166 1.00 87.94 225 HIS A C 1
ATOM 1644 O O . HIS A 1 225 ? 18.716 0.262 -7.850 1.00 87.94 225 HIS A O 1
ATOM 1650 N N . ARG A 1 226 ? 16.971 -0.496 -9.051 1.00 85.69 226 ARG A N 1
ATOM 1651 C CA . ARG A 1 226 ? 17.724 -1.400 -9.942 1.00 85.69 226 ARG A CA 1
ATOM 1652 C C . ARG A 1 226 ? 17.299 -1.185 -11.390 1.00 85.69 226 ARG A C 1
ATOM 1654 O O . ARG A 1 226 ? 16.129 -0.907 -11.643 1.00 85.69 226 ARG A O 1
ATOM 1661 N N . VAL A 1 227 ? 18.227 -1.361 -12.328 1.00 89.94 227 VAL A N 1
ATOM 1662 C CA . VAL A 1 227 ? 17.972 -1.243 -13.770 1.00 89.94 227 VAL A CA 1
ATOM 1663 C C . VAL A 1 227 ? 18.575 -2.427 -14.509 1.00 89.94 227 VAL A C 1
ATOM 1665 O O . VAL A 1 227 ? 19.721 -2.809 -14.288 1.00 89.94 227 VAL A O 1
ATOM 1668 N N . ASP A 1 228 ? 17.803 -2.978 -15.437 1.00 89.31 228 ASP A N 1
ATOM 1669 C CA . ASP A 1 228 ? 18.299 -3.799 -16.529 1.00 89.31 228 ASP A CA 1
ATOM 1670 C C . ASP A 1 228 ? 18.250 -2.960 -17.811 1.00 89.31 228 ASP A C 1
ATOM 1672 O O . ASP A 1 228 ? 17.207 -2.826 -18.458 1.00 89.31 228 ASP A O 1
ATOM 1676 N N . GLY A 1 229 ? 19.387 -2.355 -18.162 1.00 89.81 229 GLY A N 1
ATOM 1677 C CA . GLY A 1 229 ? 19.480 -1.451 -19.310 1.00 89.81 229 GLY A CA 1
ATOM 1678 C C . GLY A 1 229 ? 19.270 -2.156 -20.652 1.00 89.81 229 GLY A C 1
ATOM 1679 O O . GLY A 1 229 ? 18.743 -1.555 -21.588 1.00 89.81 229 GLY A O 1
ATOM 1680 N N . LEU A 1 230 ? 19.606 -3.448 -20.743 1.00 88.44 230 LEU A N 1
ATOM 1681 C CA . LEU A 1 230 ? 19.433 -4.231 -21.966 1.00 88.44 230 LEU A CA 1
ATOM 1682 C C . LEU A 1 230 ? 17.947 -4.436 -22.266 1.00 88.44 230 LEU A C 1
ATOM 1684 O O . LEU A 1 230 ? 17.480 -4.198 -23.385 1.00 88.44 230 LEU A O 1
ATOM 1688 N N . ARG A 1 231 ? 17.194 -4.864 -21.251 1.00 87.94 231 ARG A N 1
ATOM 1689 C CA . ARG A 1 231 ? 15.750 -5.069 -21.370 1.00 87.94 231 ARG A CA 1
ATOM 1690 C C . ARG A 1 231 ? 14.956 -3.778 -21.187 1.00 87.94 231 ARG A C 1
ATOM 1692 O O . ARG A 1 231 ? 13.791 -3.746 -21.570 1.00 87.94 231 ARG A O 1
ATOM 1699 N N . ARG A 1 232 ? 15.581 -2.697 -20.709 1.00 91.88 232 ARG A N 1
ATOM 1700 C CA . ARG A 1 232 ? 14.946 -1.399 -20.419 1.00 91.88 232 ARG A CA 1
ATOM 1701 C C . ARG A 1 232 ? 13.844 -1.542 -19.375 1.00 91.88 232 ARG A C 1
ATOM 1703 O O . ARG A 1 232 ? 12.722 -1.084 -19.567 1.00 91.88 232 ARG A O 1
ATOM 1710 N N . VAL A 1 233 ? 14.150 -2.246 -18.297 1.00 88.00 233 VAL A N 1
ATOM 1711 C CA . VAL A 1 233 ? 13.234 -2.438 -17.172 1.00 88.00 233 VAL A CA 1
ATOM 1712 C C . VAL A 1 233 ? 13.909 -1.998 -15.893 1.00 88.00 233 VAL A C 1
ATOM 1714 O O . VAL A 1 233 ? 15.116 -2.157 -15.723 1.00 88.00 233 VAL A O 1
ATOM 1717 N N . GLY A 1 234 ? 13.119 -1.402 -15.017 1.00 88.75 234 GLY A N 1
ATOM 1718 C CA . GLY A 1 234 ? 13.573 -0.843 -13.767 1.00 88.75 234 GLY A CA 1
ATOM 1719 C C . GLY A 1 234 ? 12.736 -1.286 -12.590 1.00 88.75 234 GLY A C 1
ATOM 1720 O O . GLY A 1 234 ? 11.568 -1.635 -12.748 1.00 88.75 234 GLY A O 1
ATOM 1721 N N . LEU A 1 235 ? 13.337 -1.212 -11.413 1.00 85.62 235 LEU A N 1
ATOM 1722 C CA . LEU A 1 235 ? 12.719 -1.550 -10.149 1.00 85.62 235 LEU A CA 1
ATOM 1723 C C . LEU A 1 235 ? 12.943 -0.438 -9.123 1.00 85.62 235 LEU A C 1
ATOM 1725 O O . LEU A 1 235 ? 14.085 -0.144 -8.773 1.00 85.62 235 LEU A O 1
ATOM 1729 N N . CYS A 1 236 ? 11.852 0.155 -8.642 1.00 86.81 236 CYS A N 1
ATOM 1730 C CA . CYS A 1 236 ? 11.824 1.200 -7.620 1.00 86.81 236 CYS A CA 1
ATOM 1731 C C . CYS A 1 236 ? 10.820 0.888 -6.491 1.00 86.81 236 CYS A C 1
ATOM 1733 O O . CYS A 1 236 ? 9.927 0.061 -6.651 1.00 86.81 236 CYS A O 1
ATOM 1735 N N . GLY A 1 237 ? 10.923 1.571 -5.352 1.00 83.81 237 GLY A N 1
ATOM 1736 C CA . GLY A 1 237 ? 9.987 1.448 -4.230 1.00 83.81 237 GLY A CA 1
ATOM 1737 C C . GLY A 1 237 ? 10.576 1.904 -2.897 1.00 83.81 237 GLY A C 1
ATOM 1738 O O . GLY A 1 237 ? 11.747 2.270 -2.812 1.00 83.81 237 GLY A O 1
ATOM 1739 N N . ASP A 1 238 ? 9.761 1.883 -1.845 1.00 79.06 238 ASP A N 1
ATOM 1740 C CA . ASP A 1 238 ? 10.160 2.282 -0.486 1.00 79.06 238 ASP A CA 1
ATOM 1741 C C . ASP A 1 238 ? 11.033 1.248 0.251 1.00 79.06 238 ASP A C 1
ATOM 1743 O O . ASP A 1 238 ? 11.616 1.543 1.296 1.00 79.06 238 ASP A O 1
ATOM 1747 N N . PHE A 1 239 ? 11.166 0.046 -0.311 1.00 77.81 239 PHE A N 1
ATOM 1748 C CA . PHE A 1 239 ? 12.074 -0.995 0.162 1.00 77.81 239 PHE A CA 1
ATOM 1749 C C . PHE A 1 239 ? 13.546 -0.717 -0.191 1.00 77.81 239 PHE A C 1
ATOM 1751 O O . PHE A 1 239 ? 14.420 -1.481 0.217 1.00 77.81 239 PHE A O 1
ATOM 1758 N N . PHE A 1 240 ? 13.844 0.378 -0.899 1.00 79.00 240 PHE A N 1
ATOM 1759 C CA . PHE A 1 240 ? 15.194 0.927 -1.040 1.00 79.00 240 PHE A CA 1
ATOM 1760 C C . PHE A 1 240 ? 15.495 1.928 0.089 1.00 79.00 240 PHE A C 1
ATOM 1762 O O . PHE A 1 240 ? 14.699 2.815 0.383 1.00 79.00 240 PHE A O 1
ATOM 1769 N N . GLY A 1 241 ? 16.658 1.799 0.732 1.00 66.88 241 GLY A N 1
ATOM 1770 C CA . GLY A 1 241 ? 17.021 2.538 1.951 1.00 66.88 241 GLY A CA 1
ATOM 1771 C C . GLY A 1 241 ? 17.483 3.988 1.756 1.00 66.88 241 GLY A C 1
ATOM 1772 O O . GLY A 1 241 ? 17.756 4.671 2.743 1.00 66.88 241 GLY A O 1
ATOM 1773 N N . GLY A 1 242 ? 17.561 4.474 0.516 1.00 61.47 242 GLY A N 1
ATOM 1774 C CA . GLY A 1 242 ? 17.953 5.851 0.212 1.00 61.47 242 GLY A CA 1
ATOM 1775 C C . GLY A 1 242 ? 19.451 6.055 -0.056 1.00 61.47 242 GLY A C 1
ATOM 1776 O O . GLY A 1 242 ? 20.296 5.187 0.152 1.00 61.47 242 GLY A O 1
ATOM 1777 N N . PHE A 1 243 ? 19.745 7.233 -0.608 1.00 59.72 243 PHE A N 1
ATOM 1778 C CA . PHE A 1 243 ? 20.984 7.635 -1.273 1.00 59.72 243 PHE A CA 1
ATOM 1779 C C . PHE A 1 243 ? 22.028 8.147 -0.276 1.00 59.72 243 PHE A C 1
ATOM 1781 O O . PHE A 1 243 ? 22.110 9.348 -0.047 1.00 59.72 243 PHE A O 1
ATOM 1788 N N . SER A 1 244 ? 22.843 7.280 0.315 1.00 48.06 244 SER A N 1
ATOM 1789 C CA . SER A 1 244 ? 24.112 7.726 0.903 1.00 48.06 244 SER A CA 1
ATOM 1790 C C . SER A 1 244 ? 25.036 6.541 1.155 1.00 48.06 244 SER A C 1
ATOM 1792 O O . SER A 1 244 ? 24.818 5.759 2.076 1.00 48.06 244 SER A O 1
ATOM 1794 N N . GLU A 1 245 ? 26.088 6.410 0.344 1.00 50.16 245 GLU A N 1
ATOM 1795 C CA . GLU A 1 245 ? 27.291 5.665 0.747 1.00 50.16 245 GLU A CA 1
ATOM 1796 C C . GLU A 1 245 ? 28.271 6.563 1.527 1.00 50.16 245 GLU A C 1
ATOM 1798 O O . GLU A 1 245 ? 29.217 6.064 2.131 1.00 50.16 245 GLU A O 1
ATOM 1803 N N . SER A 1 246 ? 28.060 7.887 1.527 1.00 49.53 246 SER A N 1
ATOM 1804 C CA . SER A 1 246 ? 29.054 8.875 1.962 1.00 49.53 246 SER A CA 1
ATOM 1805 C C . SER A 1 246 ? 28.863 9.428 3.373 1.00 49.53 246 SER A C 1
ATOM 1807 O O . SER A 1 246 ? 29.796 10.023 3.904 1.00 49.53 246 SER A O 1
ATOM 1809 N N . GLU A 1 247 ? 27.705 9.248 4.006 1.00 42.53 247 GLU A N 1
ATOM 1810 C CA . GLU A 1 247 ? 27.429 9.821 5.328 1.00 42.53 247 GLU A CA 1
ATOM 1811 C C . GLU A 1 247 ? 26.999 8.725 6.298 1.00 42.53 247 GLU A C 1
ATOM 1813 O O . GLU A 1 247 ? 25.840 8.315 6.366 1.00 42.53 247 GLU A O 1
ATOM 1818 N N . GLY A 1 248 ? 27.978 8.218 7.049 1.00 44.50 248 GLY A N 1
ATOM 1819 C CA . GLY A 1 248 ? 27.707 7.400 8.218 1.00 44.50 248 GLY A CA 1
ATOM 1820 C C . GLY A 1 248 ? 26.799 8.174 9.172 1.00 44.50 248 GLY A C 1
ATOM 1821 O O . GLY A 1 248 ? 27.195 9.217 9.677 1.00 44.50 248 GLY A O 1
ATOM 1822 N N . VAL A 1 249 ? 25.617 7.614 9.440 1.00 45.00 249 VAL A N 1
ATOM 1823 C CA . VAL A 1 249 ? 24.587 8.122 10.364 1.00 45.00 249 VAL A CA 1
ATOM 1824 C C . VAL A 1 249 ? 23.779 9.314 9.818 1.00 45.00 249 VAL A C 1
ATOM 1826 O O . VAL A 1 249 ? 24.180 10.461 9.963 1.00 45.00 249 VAL A O 1
ATOM 1829 N N . GLY A 1 250 ? 22.556 9.063 9.326 1.00 42.66 250 GLY A N 1
ATOM 1830 C CA . GLY A 1 250 ? 21.540 10.124 9.260 1.00 42.66 250 GLY A CA 1
ATOM 1831 C C . GLY A 1 250 ? 20.372 9.881 8.308 1.00 42.66 250 GLY A C 1
ATOM 1832 O O . GLY A 1 250 ? 20.444 10.259 7.151 1.00 42.66 250 GLY A O 1
ATOM 1833 N N . ALA A 1 251 ? 19.274 9.329 8.833 1.00 46.75 251 ALA A N 1
ATOM 1834 C CA . ALA A 1 251 ? 17.962 9.154 8.193 1.00 46.75 251 ALA A CA 1
ATOM 1835 C C . ALA A 1 251 ? 17.903 8.204 6.977 1.00 46.75 251 ALA A C 1
ATOM 1837 O O . ALA A 1 251 ? 17.953 8.610 5.819 1.00 46.75 251 ALA A O 1
ATOM 1838 N N . VAL A 1 252 ? 17.652 6.920 7.261 1.00 58.59 252 VAL A N 1
ATOM 1839 C CA . VAL A 1 252 ? 17.102 5.976 6.277 1.00 58.59 252 VAL A CA 1
ATOM 1840 C C . VAL A 1 252 ? 15.702 6.475 5.897 1.00 58.59 252 VAL A C 1
ATOM 1842 O O . VAL A 1 252 ? 14.733 6.225 6.621 1.00 58.59 252 VAL A O 1
ATOM 1845 N N . MET A 1 253 ? 15.582 7.226 4.798 1.00 65.56 253 MET A N 1
ATOM 1846 C CA . MET A 1 253 ? 14.269 7.610 4.272 1.00 65.56 253 MET A CA 1
ATOM 1847 C C . MET A 1 253 ? 13.456 6.341 4.005 1.00 65.56 253 MET A C 1
ATOM 1849 O O . MET A 1 253 ? 13.974 5.353 3.485 1.00 65.56 253 MET A O 1
ATOM 1853 N N . GLY A 1 254 ? 12.195 6.346 4.428 1.00 71.44 254 GLY A N 1
ATOM 1854 C CA . GLY A 1 254 ? 11.250 5.247 4.240 1.00 71.44 254 GLY A CA 1
ATOM 1855 C C . GLY A 1 254 ? 9.878 5.771 3.862 1.00 71.44 254 GLY A C 1
ATOM 1856 O O . GLY A 1 254 ? 9.650 6.977 3.897 1.00 71.44 254 GLY A O 1
ATOM 1857 N N . GLY A 1 255 ? 8.966 4.862 3.527 1.00 73.81 255 GLY A N 1
ATOM 1858 C CA . GLY A 1 255 ? 7.595 5.219 3.179 1.00 73.81 255 GLY A CA 1
ATOM 1859 C C . GLY A 1 255 ? 7.494 5.989 1.861 1.00 73.81 255 GLY A C 1
ATOM 1860 O O . GLY A 1 255 ? 8.264 5.772 0.924 1.00 73.81 255 GLY A O 1
ATOM 1861 N N . VAL A 1 256 ? 6.516 6.891 1.780 1.00 75.12 256 VAL A N 1
ATOM 1862 C CA . VAL A 1 256 ? 6.105 7.547 0.528 1.00 75.12 256 VAL A CA 1
ATOM 1863 C C . VAL A 1 256 ? 7.237 8.361 -0.100 1.00 75.12 256 VAL A C 1
ATOM 1865 O O . VAL A 1 256 ? 7.417 8.320 -1.316 1.00 75.12 256 VAL A O 1
ATOM 1868 N N . GLU A 1 257 ? 8.021 9.073 0.706 1.00 75.38 257 GLU A N 1
ATOM 1869 C CA . GLU A 1 257 ? 9.151 9.871 0.238 1.00 75.38 257 GLU A CA 1
ATOM 1870 C C . GLU A 1 257 ? 10.243 8.989 -0.379 1.00 75.38 257 GLU A C 1
ATOM 1872 O O . GLU A 1 257 ? 10.7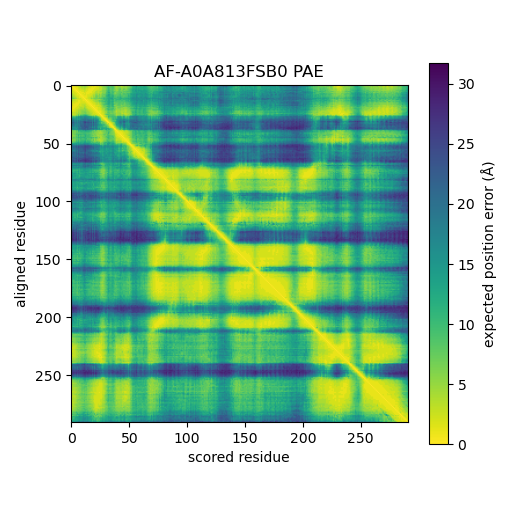64 9.312 -1.448 1.00 75.38 257 GLU A O 1
ATOM 1877 N N . ALA A 1 258 ? 10.552 7.847 0.245 1.00 79.94 258 ALA A N 1
ATOM 1878 C CA . ALA A 1 258 ? 11.516 6.891 -0.297 1.00 79.94 258 ALA A CA 1
ATOM 1879 C C . ALA A 1 258 ? 11.035 6.297 -1.627 1.00 79.94 258 ALA A C 1
ATOM 1881 O O . ALA A 1 258 ? 11.798 6.290 -2.594 1.00 79.94 258 ALA A O 1
ATOM 1882 N N . ALA A 1 259 ? 9.763 5.891 -1.714 1.00 81.94 259 ALA A N 1
ATOM 1883 C CA . ALA A 1 259 ? 9.168 5.415 -2.965 1.00 81.94 259 ALA A CA 1
ATOM 1884 C C . ALA A 1 259 ? 9.231 6.476 -4.076 1.00 81.94 259 ALA A C 1
ATOM 1886 O O . ALA A 1 259 ? 9.612 6.170 -5.207 1.00 81.94 259 ALA A O 1
ATOM 1887 N N . ALA A 1 260 ? 8.902 7.733 -3.760 1.00 80.75 260 ALA A N 1
ATOM 1888 C CA . ALA A 1 260 ? 8.926 8.825 -4.727 1.00 80.75 260 ALA A CA 1
ATOM 1889 C C . ALA A 1 260 ? 10.344 9.094 -5.252 1.00 80.75 260 ALA A C 1
ATOM 1891 O O . ALA A 1 260 ? 10.553 9.166 -6.464 1.00 80.75 260 ALA A O 1
ATOM 1892 N N . LEU A 1 261 ? 11.332 9.202 -4.359 1.00 83.88 261 LEU A N 1
ATOM 1893 C CA . LEU A 1 261 ? 12.724 9.444 -4.744 1.00 83.88 261 LEU A CA 1
ATOM 1894 C C . LEU A 1 261 ? 13.328 8.262 -5.508 1.00 83.88 261 LEU A C 1
ATOM 1896 O O . LEU A 1 261 ? 14.059 8.468 -6.479 1.00 83.88 261 LEU A O 1
ATOM 1900 N N . SER A 1 262 ? 12.990 7.037 -5.104 1.00 86.25 262 SER A N 1
ATOM 1901 C CA . SER A 1 262 ? 13.344 5.812 -5.823 1.00 86.25 262 SER A CA 1
ATOM 1902 C C . SER A 1 262 ? 12.811 5.841 -7.261 1.00 86.25 262 SER A C 1
ATOM 1904 O O . SER A 1 262 ? 13.566 5.615 -8.208 1.00 86.25 262 SER A O 1
ATOM 1906 N N . GLY A 1 263 ? 11.538 6.211 -7.442 1.00 87.00 263 GLY A N 1
ATOM 1907 C CA . GLY A 1 263 ? 10.918 6.348 -8.760 1.00 87.00 263 GLY A CA 1
ATOM 1908 C C . GLY A 1 263 ? 11.557 7.438 -9.625 1.00 87.00 263 GLY A C 1
ATOM 1909 O O . GLY A 1 263 ? 11.803 7.213 -10.809 1.00 87.00 263 GLY A O 1
ATOM 1910 N N . VAL A 1 264 ? 11.878 8.601 -9.048 1.00 86.62 264 VAL A N 1
ATOM 1911 C CA . VAL A 1 264 ? 12.541 9.701 -9.773 1.00 86.62 264 VAL A CA 1
ATOM 1912 C C . VAL A 1 264 ? 13.940 9.302 -10.242 1.00 86.62 264 VAL A C 1
ATOM 1914 O O . VAL A 1 264 ? 14.286 9.557 -11.396 1.00 86.62 264 VAL A O 1
ATOM 1917 N N . ALA A 1 265 ? 14.740 8.662 -9.386 1.00 89.12 265 ALA A N 1
ATOM 1918 C CA . ALA A 1 265 ? 16.072 8.213 -9.784 1.00 89.12 265 ALA A CA 1
ATOM 1919 C C . ALA A 1 265 ? 16.012 7.156 -10.886 1.00 89.12 265 ALA A C 1
ATOM 1921 O O . ALA A 1 265 ? 16.723 7.287 -11.883 1.00 89.12 265 ALA A O 1
ATOM 1922 N N . LEU A 1 266 ? 15.101 6.187 -10.760 1.00 91.06 266 LEU A N 1
ATOM 1923 C CA . LEU A 1 266 ? 14.896 5.189 -11.800 1.00 91.06 266 LEU A CA 1
ATOM 1924 C C . LEU A 1 266 ? 14.481 5.820 -13.135 1.00 91.06 266 LEU A C 1
ATOM 1926 O O . LEU A 1 266 ? 14.985 5.433 -14.189 1.00 91.06 266 LEU A O 1
ATOM 1930 N N . ALA A 1 267 ? 13.568 6.792 -13.100 1.00 88.88 267 ALA A N 1
ATOM 1931 C CA . ALA A 1 267 ? 13.131 7.494 -14.300 1.00 88.88 267 ALA A CA 1
ATOM 1932 C C . ALA A 1 267 ? 14.300 8.208 -14.996 1.00 88.88 267 ALA A C 1
ATOM 1934 O O . ALA A 1 267 ? 14.390 8.170 -16.222 1.00 88.88 267 ALA A O 1
ATOM 1935 N N . GLY A 1 268 ? 15.211 8.816 -14.228 1.00 90.75 268 GLY A N 1
ATOM 1936 C CA . GLY A 1 268 ? 16.424 9.437 -14.760 1.00 90.75 268 GLY A CA 1
ATOM 1937 C C . GLY A 1 268 ? 17.337 8.441 -15.478 1.00 90.75 268 GLY A C 1
ATOM 1938 O O . GLY A 1 268 ? 17.766 8.704 -16.603 1.00 90.75 268 GLY A O 1
ATOM 1939 N N . GLU A 1 269 ? 17.591 7.281 -14.869 1.00 92.56 269 GLU A N 1
ATOM 1940 C CA . GLU A 1 269 ? 18.459 6.252 -15.455 1.00 92.56 269 GLU A CA 1
ATOM 1941 C C . GLU A 1 269 ? 17.826 5.602 -16.698 1.00 92.56 269 GLU A C 1
ATOM 1943 O O . GLU A 1 269 ? 18.465 5.512 -17.749 1.00 92.56 269 GLU A O 1
ATOM 1948 N N . LEU A 1 270 ? 16.538 5.243 -16.646 1.00 92.19 270 LEU A N 1
ATOM 1949 C CA . LEU A 1 270 ? 15.823 4.711 -17.813 1.00 92.19 270 LEU A CA 1
ATOM 1950 C C . LEU A 1 270 ? 15.724 5.729 -18.953 1.00 92.19 270 LEU A C 1
ATOM 1952 O O . LEU A 1 270 ? 15.825 5.341 -20.118 1.00 92.19 270 LEU A O 1
ATOM 1956 N N . ALA A 1 271 ? 15.554 7.020 -18.655 1.00 90.81 271 ALA A N 1
ATOM 1957 C CA . ALA A 1 271 ? 15.545 8.056 -19.684 1.00 90.81 271 ALA A CA 1
ATOM 1958 C C . ALA A 1 271 ? 16.874 8.095 -20.451 1.00 90.81 271 ALA A C 1
ATOM 1960 O O . ALA A 1 271 ? 16.854 8.175 -21.680 1.00 90.81 271 ALA A O 1
ATOM 1961 N N . ALA A 1 272 ? 18.014 7.975 -19.762 1.00 91.62 272 ALA A N 1
ATOM 1962 C CA . ALA A 1 272 ? 19.325 7.913 -20.407 1.00 91.62 272 ALA A CA 1
ATOM 1963 C C . ALA A 1 272 ? 19.434 6.701 -21.351 1.00 91.62 272 ALA A C 1
ATOM 1965 O O . ALA A 1 272 ? 19.763 6.867 -22.527 1.00 91.62 272 ALA A O 1
ATOM 1966 N N . VAL A 1 273 ? 19.036 5.512 -20.881 1.00 91.94 273 VAL A N 1
ATOM 1967 C CA . VAL A 1 273 ? 19.014 4.277 -21.689 1.00 91.94 273 VAL A CA 1
ATOM 1968 C C . VAL A 1 273 ? 18.143 4.435 -22.944 1.00 91.94 273 VAL A C 1
ATOM 1970 O O . VAL A 1 273 ? 18.522 4.021 -24.044 1.00 91.94 273 VAL A O 1
ATOM 1973 N N . LEU A 1 274 ? 16.965 5.050 -22.810 1.00 91.19 274 LEU A N 1
ATOM 1974 C CA . LEU A 1 274 ? 16.055 5.283 -23.933 1.00 91.19 274 LEU A CA 1
ATOM 1975 C C . LEU A 1 274 ? 16.614 6.301 -24.933 1.00 91.19 274 LEU A C 1
ATOM 1977 O O . LEU A 1 274 ? 16.509 6.092 -26.144 1.00 91.19 274 LEU A O 1
ATOM 1981 N N . ILE A 1 275 ? 17.242 7.377 -24.453 1.00 91.56 275 ILE A N 1
ATOM 1982 C CA . ILE A 1 275 ? 17.890 8.381 -25.306 1.00 91.56 275 ILE A CA 1
ATOM 1983 C C . ILE A 1 275 ? 19.008 7.741 -26.133 1.00 91.56 275 ILE A C 1
ATOM 1985 O O . ILE A 1 275 ? 19.057 7.948 -27.350 1.00 91.56 275 ILE A O 1
ATOM 1989 N N . GLU A 1 276 ? 19.872 6.944 -25.503 1.00 90.38 276 GLU A N 1
ATOM 1990 C CA . GLU A 1 276 ? 20.963 6.232 -26.176 1.00 90.38 276 GLU A CA 1
ATOM 1991 C C . GLU A 1 276 ? 20.436 5.280 -27.250 1.00 90.38 276 GLU A C 1
ATOM 1993 O O . GLU A 1 276 ? 20.896 5.312 -28.397 1.00 90.38 276 GLU A O 1
ATOM 1998 N N . LYS A 1 277 ? 19.404 4.496 -26.920 1.00 90.06 277 LYS A N 1
ATOM 1999 C CA . LYS A 1 277 ? 18.742 3.606 -27.876 1.00 90.06 277 LYS A CA 1
ATOM 2000 C C . LYS A 1 277 ? 18.202 4.377 -29.083 1.00 90.06 277 LYS A C 1
ATOM 2002 O O . LYS A 1 277 ? 18.499 4.020 -30.221 1.00 90.06 277 LYS A O 1
ATOM 2007 N N . HIS A 1 278 ? 17.435 5.444 -28.861 1.00 90.12 278 HIS A N 1
ATOM 2008 C CA . HIS A 1 278 ? 16.864 6.228 -29.957 1.00 90.12 278 HIS A CA 1
ATOM 2009 C C . HIS A 1 278 ? 17.939 6.917 -30.807 1.00 90.12 278 HIS A C 1
ATOM 2011 O O . HIS A 1 278 ? 17.767 7.072 -32.018 1.00 90.12 278 HIS A O 1
ATOM 2017 N N . ALA A 1 279 ? 19.058 7.331 -30.207 1.00 90.06 279 ALA A N 1
ATOM 2018 C CA . ALA A 1 279 ? 20.200 7.845 -30.954 1.00 90.06 279 ALA A CA 1
ATOM 2019 C C . ALA A 1 279 ? 20.819 6.762 -31.856 1.00 90.06 279 ALA A C 1
ATOM 2021 O O . ALA A 1 279 ? 21.079 7.032 -33.033 1.00 90.06 279 ALA A O 1
ATOM 2022 N N . ALA A 1 280 ? 20.989 5.540 -31.343 1.00 89.38 280 ALA A N 1
ATOM 2023 C CA . ALA A 1 280 ? 21.498 4.406 -32.109 1.00 89.38 280 ALA A CA 1
ATOM 2024 C C . ALA A 1 280 ? 20.563 4.022 -33.272 1.00 89.38 280 ALA A C 1
ATOM 2026 O O . ALA A 1 280 ? 21.031 3.861 -34.403 1.00 89.38 280 ALA A O 1
ATOM 2027 N N . ASP A 1 281 ? 19.252 3.966 -33.020 1.00 88.94 281 ASP A N 1
ATOM 2028 C CA . ASP A 1 281 ? 18.231 3.634 -34.021 1.00 88.94 281 ASP A CA 1
ATOM 2029 C C . ASP A 1 281 ? 18.214 4.670 -35.166 1.00 88.94 281 ASP A C 1
ATOM 2031 O O . ASP A 1 281 ? 18.206 4.306 -36.346 1.00 88.94 281 ASP A O 1
ATOM 2035 N N . ARG A 1 282 ? 18.322 5.973 -34.849 1.00 89.00 282 ARG A N 1
ATOM 2036 C CA . ARG A 1 282 ? 18.451 7.039 -35.865 1.00 89.00 282 ARG A CA 1
ATOM 2037 C C . ARG A 1 282 ? 19.739 6.924 -36.677 1.00 89.00 282 ARG A C 1
ATOM 2039 O O . ARG A 1 282 ? 19.714 7.087 -37.894 1.00 89.00 282 ARG A O 1
ATOM 2046 N N . GLY A 1 283 ? 20.864 6.629 -36.025 1.00 87.75 283 GLY A N 1
ATOM 2047 C CA . GLY A 1 283 ? 22.145 6.433 -36.709 1.00 87.75 283 GLY A CA 1
ATOM 2048 C C . GLY A 1 283 ? 22.130 5.238 -37.669 1.00 87.75 283 GLY A C 1
ATOM 2049 O O . GLY A 1 283 ? 22.723 5.301 -38.746 1.00 87.75 283 GLY A O 1
ATOM 2050 N N . ALA A 1 284 ? 21.432 4.157 -37.308 1.00 82.25 284 ALA A N 1
ATOM 2051 C CA . ALA A 1 284 ? 21.243 2.995 -38.172 1.00 82.25 284 ALA A CA 1
ATOM 2052 C C . ALA A 1 284 ? 20.349 3.311 -39.383 1.00 82.25 284 ALA A C 1
ATOM 2054 O O . ALA A 1 284 ? 20.722 2.976 -40.509 1.00 82.25 284 ALA A O 1
ATOM 2055 N N . ALA A 1 285 ? 19.232 4.014 -39.175 1.00 81.38 285 ALA A N 1
ATOM 2056 C CA . ALA A 1 285 ? 18.327 4.418 -40.251 1.00 81.38 285 ALA A CA 1
ATOM 2057 C C . ALA A 1 285 ? 19.022 5.313 -41.293 1.00 81.38 285 ALA A C 1
ATOM 2059 O O . ALA A 1 285 ? 18.915 5.060 -42.492 1.00 81.38 285 ALA A O 1
ATOM 2060 N N . SER A 1 286 ? 19.811 6.300 -40.850 1.00 76.00 286 SER A N 1
ATOM 2061 C CA . SER A 1 286 ? 20.560 7.185 -41.755 1.00 76.00 286 SER A CA 1
ATOM 2062 C C . SER A 1 286 ? 21.609 6.446 -42.590 1.00 76.00 286 SER A C 1
ATOM 2064 O O . SER A 1 286 ? 21.817 6.793 -43.749 1.00 76.00 286 SER A O 1
ATOM 2066 N N . ARG A 1 287 ? 22.258 5.409 -42.038 1.00 72.62 287 ARG A N 1
ATOM 2067 C CA . ARG A 1 287 ? 23.198 4.565 -42.798 1.00 72.62 287 ARG A CA 1
ATOM 2068 C C . ARG A 1 287 ? 22.486 3.677 -43.815 1.00 72.62 287 ARG A C 1
ATOM 2070 O O . ARG A 1 287 ? 22.994 3.519 -44.915 1.00 72.62 287 ARG A O 1
ATOM 2077 N N . SER A 1 288 ? 21.317 3.137 -43.469 1.00 67.00 288 SER A N 1
ATOM 2078 C CA . SER A 1 288 ? 20.523 2.317 -44.393 1.00 67.00 288 SER A CA 1
ATOM 2079 C C . SER A 1 288 ? 19.948 3.118 -45.562 1.00 67.00 288 SER A C 1
ATOM 2081 O O . SER A 1 288 ? 19.696 2.532 -46.604 1.00 67.00 288 SER A O 1
ATOM 2083 N N . ALA A 1 289 ? 19.724 4.424 -45.398 1.00 65.88 289 ALA A N 1
ATOM 2084 C CA . ALA A 1 289 ? 19.253 5.302 -46.470 1.00 65.88 289 ALA A CA 1
ATOM 2085 C C . ALA A 1 289 ? 20.376 5.791 -47.408 1.00 65.88 289 ALA A C 1
ATOM 2087 O O . ALA A 1 289 ? 20.087 6.369 -48.452 1.00 65.88 289 ALA A O 1
ATOM 2088 N N . ALA A 1 290 ? 21.644 5.608 -47.023 1.00 61.06 290 ALA A N 1
ATOM 2089 C CA . ALA A 1 290 ? 22.817 6.040 -47.787 1.00 61.06 290 ALA A CA 1
ATOM 2090 C C . ALA A 1 290 ? 23.463 4.915 -48.624 1.00 61.06 290 ALA A C 1
ATOM 2092 O O . ALA A 1 290 ? 24.426 5.184 -49.344 1.00 61.06 290 ALA A O 1
ATOM 2093 N N . ILE A 1 291 ? 22.963 3.680 -48.500 1.00 57.09 291 ILE A N 1
ATOM 2094 C CA . ILE A 1 291 ? 23.354 2.491 -49.279 1.00 57.09 291 ILE A CA 1
ATOM 2095 C C . ILE A 1 291 ? 22.292 2.258 -50.351 1.00 57.09 291 ILE A C 1
ATOM 2097 O O . ILE A 1 291 ? 22.688 2.011 -51.510 1.00 57.09 291 ILE A O 1
#

Organism: Polarella glacialis (NCBI:txid89957)

Mean predicted aligned error: 11.89 Å

Sequence (291 aa):
MWRVTAVNRLANPPTEETLEFDALVLSDKLLVMPNVYAVLPPEELGPLSLLPSADPEAIHAAATADALPSQSAVVLLLALAVPLPEALQAAFGNSRAVFGDALREALGPQ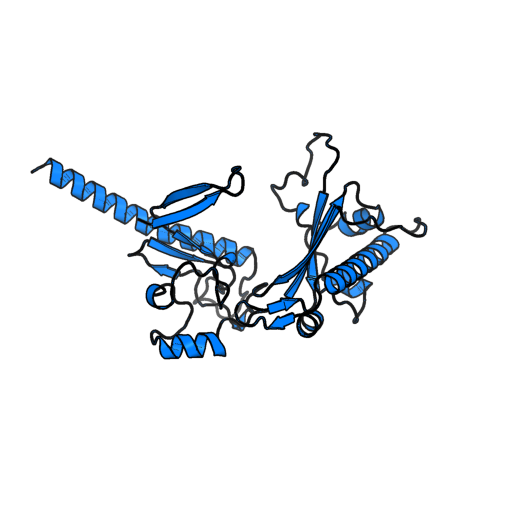CDLALVVHDSAKPGRPGGGGGEGGGEGRVELFVVHSTERFAKVHLVADRGGGPVLDDPDAVRDHLCRQFYDAAGKLGAAASARSGPEVWPAPAYAAAVAWDHASVAPEHRLRGSHRVDGLRRVGLCGDFFGGFSESEGVGAVMGGVEAAALSGVALAGELAAVLIEKHAADRGAASRSAAI

Secondary structure (DSSP, 8-state):
-EEEEEEETTSSS-EEEEEEES-EEEEGGG--SS-TT-SS-GGGTGGG--SS---HHHHHHHHHHTS--B--EEEEEEEEESSPPHHHHHHHSS-SS--HHHHHHHH-TT--EEEEEEGGGSTTSTTSS------TT-EEEEEEEEPHHHHHHHEEE-SSSSEEES-HHHHHHHHHHHHHHHHHHHHHHH-TT--S--PPPPSEEEEEEETTS-B-GGGPBSBS-EEETTTTEEEESTTB-BS-SS-SSS----HHHHHHHHHHHHHHHHHHHHHHHHHHHHHHHHHHT--

Solvent-accessible surface area (backbone atoms only — not comparable to full-atom values): 16739 Å² total; per-residue (Å²): 120,46,76,48,80,44,73,42,75,86,44,90,72,65,41,81,46,80,46,78,36,79,59,49,80,45,42,54,93,50,63,54,86,72,39,91,65,47,89,60,58,81,89,66,34,66,68,57,47,89,58,99,56,92,47,71,67,59,39,57,53,35,61,74,73,67,48,64,65,55,41,48,31,34,34,38,44,37,28,35,52,61,81,64,56,68,35,49,44,56,50,45,67,84,56,52,66,66,42,36,66,65,42,38,67,59,50,36,95,81,48,48,59,47,35,44,30,42,59,38,57,40,88,93,40,99,72,57,71,91,72,90,69,87,62,89,84,44,66,47,36,36,43,34,33,34,25,63,74,50,20,68,73,40,49,40,83,47,99,81,71,47,58,36,55,75,48,46,66,64,51,30,54,50,53,50,49,53,51,51,53,29,32,47,49,47,6,45,76,70,42,94,78,72,72,94,78,80,80,76,78,60,75,39,74,47,44,41,56,35,60,66,74,48,54,51,78,91,60,30,39,85,43,38,55,37,60,32,72,91,75,31,35,35,39,26,19,33,46,18,33,40,90,64,98,83,59,88,85,80,78,73,42,51,54,72,64,19,24,50,53,8,43,53,53,42,50,55,55,52,48,52,49,52,52,53,49,53,51,51,54,51,57,50,52,58,53,65,74,74,110

Radius of gyration: 23.5 Å; Cα contacts (8 Å, |Δi|>4): 466; chains: 1; bounding box: 54×48×75 Å